Protein AF-A0A1Y1ZEZ5-F1 (afdb_monomer_lite)

Secondary structure (DSSP, 8-state):
-B--GGGS-HHHHHHHHHHHHHHHHHHHHTT------B---S-S----SS-----STT-HHHHHHHHHHHHHH-SS--HHHHHHHHHH--SHHHHHHHHHHHHHHHHTS-HHHHHHHHHHS-SSHHHHHHHHHHSS-TTHHHHHHHHHHHHH-SSPPPHHHHHHHHHHHHHTT------------------S---HHHHHHHHHHHHTTTTS-TTTHHHHGGGTS-SSS--------PPP-------

Foldseek 3Di:
DAEALQVDDPVVSQVVLVVVLVVCVVCVVVVHDDDDDYDHDPPPPDDRPDDDDDDLVPDPVQLVVLLVCLCVQAPDDDPVLSVLLSVLAPDDVSSVLLSVVLNVLVVVDNNVSSVVVSVVDHSDPVVSVCCVQPNPDPCNVVVVVLVCCCVVPPDHDDPVLSVLVSVVVVVVPDDPPDDDDDDDDDDDPPDPDDDVVVVVVSVVVVVVPPVPCPVVVVVVVVVRPPPPDDDDPDDPDDDDDDDDDDD

Radius of gyration: 25.96 Å; chains: 1; bounding box: 52×56×82 Å

Organism: NCBI:txid1231657

Sequence (247 aa):
MVDALDECSELHVREVVKFLEELSLVAVGANVTLKLCLSGRHYPTISIKKSLQLIVEEKEEHDKDIARYVRDNLTKRDICIESEIQRKAVGVVWVVLVVAMLNRAYDEGRVETMQQKLRELPSDLERVFETLVCKGNPGKYKTISLLQWVLFARRMLKPEELYFAWLERTQRNWEPGINQKSQGRISSDESLIPPEGSLRHAREKMSRRRRLNSSLRRSTTSFCETEDSGNWNLNWSRTPSEQATAI

pLDDT: mean 71.28, std 23.49, range [24.03, 95.62]

Structure (mmCIF, N/CA/C/O backbone):
data_AF-A0A1Y1ZEZ5-F1
#
_entry.id   AF-A0A1Y1ZEZ5-F1
#
loop_
_atom_site.group_PDB
_atom_site.id
_atom_site.type_symbol
_atom_site.label_atom_id
_atom_site.label_alt_id
_atom_site.label_comp_id
_atom_site.label_asym_id
_atom_site.label_entity_id
_atom_site.label_seq_id
_atom_site.pdbx_PDB_ins_code
_atom_site.Cartn_x
_atom_site.Cartn_y
_atom_site.Cartn_z
_atom_site.occupancy
_atom_site.B_iso_or_equiv
_atom_site.auth_seq_id
_atom_site.auth_comp_id
_atom_site.auth_asym_id
_atom_site.auth_atom_id
_atom_site.pdbx_PDB_model_num
ATOM 1 N N . MET A 1 1 ? 11.278 -10.848 -13.441 1.00 84.19 1 MET A N 1
ATOM 2 C CA . MET A 1 1 ? 10.411 -9.775 -12.919 1.00 84.19 1 MET A CA 1
ATOM 3 C C . MET A 1 1 ? 11.291 -8.874 -12.084 1.00 84.19 1 MET A C 1
ATOM 5 O O . MET A 1 1 ? 12.081 -9.410 -11.315 1.00 84.19 1 MET A O 1
ATOM 9 N N . VAL A 1 2 ? 11.225 -7.567 -12.305 1.00 89.00 2 VAL A N 1
ATOM 10 C CA . VAL A 1 2 ? 11.935 -6.569 -11.497 1.00 89.00 2 VAL A CA 1
ATOM 11 C C . VAL A 1 2 ? 10.862 -5.766 -10.786 1.00 89.00 2 VAL A C 1
ATOM 13 O O . VAL A 1 2 ? 10.011 -5.183 -11.453 1.00 89.00 2 VAL A O 1
ATOM 16 N N . ASP A 1 3 ? 10.873 -5.815 -9.460 1.00 90.50 3 ASP A N 1
ATOM 17 C CA . ASP A 1 3 ? 9.843 -5.202 -8.628 1.00 90.50 3 ASP A CA 1
ATOM 18 C C . ASP A 1 3 ? 10.367 -3.959 -7.914 1.00 90.50 3 ASP A C 1
ATOM 20 O O . ASP A 1 3 ? 11.572 -3.856 -7.672 1.00 90.50 3 ASP A O 1
ATOM 24 N N . ALA A 1 4 ? 9.449 -3.043 -7.598 1.00 88.25 4 ALA A N 1
ATOM 25 C CA . ALA A 1 4 ? 9.708 -1.782 -6.909 1.00 88.25 4 ALA A CA 1
ATOM 26 C C . ALA A 1 4 ? 10.872 -0.993 -7.534 1.00 88.25 4 ALA A C 1
ATOM 28 O O . ALA A 1 4 ? 11.801 -0.547 -6.859 1.00 88.25 4 ALA A O 1
ATOM 29 N N . LEU A 1 5 ? 10.847 -0.867 -8.862 1.00 88.94 5 LEU A N 1
ATOM 30 C CA . LEU A 1 5 ? 11.918 -0.245 -9.631 1.00 88.94 5 LEU A CA 1
ATOM 31 C C . LEU A 1 5 ? 12.160 1.218 -9.205 1.00 88.94 5 LEU A C 1
ATOM 33 O O . LEU A 1 5 ? 13.290 1.694 -9.259 1.00 88.94 5 LEU A O 1
ATOM 37 N N . ASP A 1 6 ? 11.123 1.902 -8.726 1.00 87.50 6 ASP A N 1
ATOM 38 C CA . ASP A 1 6 ? 11.157 3.266 -8.193 1.00 87.50 6 ASP A CA 1
ATOM 39 C C . ASP A 1 6 ? 11.933 3.433 -6.876 1.00 87.50 6 ASP A C 1
ATOM 41 O O . ASP A 1 6 ? 12.289 4.555 -6.524 1.00 87.50 6 ASP A O 1
ATOM 45 N N . GLU A 1 7 ? 12.257 2.346 -6.171 1.00 86.81 7 GLU A N 1
ATOM 46 C CA . GLU A 1 7 ? 13.050 2.393 -4.930 1.00 86.81 7 GLU A CA 1
ATOM 47 C C . GLU A 1 7 ? 14.553 2.619 -5.196 1.00 86.81 7 GLU A C 1
ATOM 49 O O . GLU A 1 7 ? 15.347 2.843 -4.277 1.00 86.81 7 GLU A O 1
ATOM 54 N N . CYS A 1 8 ? 14.976 2.553 -6.461 1.00 84.62 8 CYS A N 1
ATOM 55 C CA . CYS A 1 8 ? 16.332 2.893 -6.878 1.00 84.62 8 CYS A CA 1
ATOM 56 C C . CYS A 1 8 ? 16.460 4.387 -7.210 1.00 84.62 8 CYS A C 1
ATOM 58 O O . CYS A 1 8 ? 15.491 5.071 -7.532 1.00 84.62 8 CYS A O 1
ATOM 60 N N . SER A 1 9 ? 17.692 4.907 -7.195 1.00 87.06 9 SER A N 1
ATOM 61 C CA . SER A 1 9 ? 17.934 6.257 -7.713 1.00 87.06 9 SER A CA 1
ATOM 62 C C . SER A 1 9 ? 17.561 6.324 -9.195 1.00 87.06 9 SER A C 1
ATOM 64 O O . SER A 1 9 ? 17.787 5.372 -9.942 1.00 87.06 9 SER A O 1
ATOM 66 N N . GLU A 1 10 ? 17.038 7.465 -9.642 1.00 87.94 10 GLU A N 1
ATOM 67 C CA . GLU A 1 10 ? 16.591 7.642 -11.028 1.00 87.94 10 GLU A CA 1
ATOM 68 C C . GLU A 1 10 ? 17.670 7.248 -12.054 1.00 87.94 10 GLU A C 1
ATOM 70 O O . GLU A 1 10 ? 17.369 6.584 -13.045 1.00 87.94 10 GLU A O 1
ATOM 75 N N . LEU A 1 11 ? 18.934 7.605 -11.793 1.00 89.31 11 LEU A N 1
ATOM 76 C CA . LEU A 1 11 ? 20.070 7.228 -12.637 1.00 89.31 11 LEU A CA 1
ATOM 77 C C . LEU A 1 11 ? 20.192 5.707 -12.776 1.00 89.31 11 LEU A C 1
ATOM 79 O O . LEU A 1 11 ? 20.249 5.204 -13.897 1.00 89.31 11 LEU A O 1
ATOM 83 N N . HIS A 1 12 ? 20.154 4.974 -11.660 1.00 89.75 12 HIS A N 1
ATOM 84 C CA . HIS A 1 12 ? 20.222 3.515 -11.688 1.00 89.75 12 HIS A CA 1
ATOM 85 C C . HIS A 1 12 ? 19.011 2.910 -12.394 1.00 89.75 12 HIS A C 1
ATOM 87 O O . HIS A 1 12 ? 19.158 1.942 -13.136 1.00 89.75 12 HIS A O 1
ATOM 93 N N . VAL A 1 13 ? 17.815 3.481 -12.223 1.00 89.75 13 VAL A N 1
ATOM 94 C CA . VAL A 1 13 ? 16.639 2.972 -12.934 1.00 89.75 13 VAL A CA 1
ATOM 95 C C . VAL A 1 13 ? 16.799 3.127 -14.443 1.00 89.75 13 VAL A C 1
ATOM 97 O O . VAL A 1 13 ? 16.525 2.188 -15.191 1.00 89.75 13 VAL A O 1
ATOM 100 N N . ARG A 1 14 ? 17.284 4.283 -14.907 1.00 90.44 14 ARG A N 1
ATOM 101 C CA . ARG A 1 14 ? 17.546 4.524 -16.333 1.00 90.44 14 ARG A CA 1
ATOM 102 C C . ARG A 1 14 ? 18.581 3.546 -16.891 1.00 90.44 14 ARG A C 1
ATOM 104 O O . ARG A 1 14 ? 18.399 3.045 -17.998 1.00 90.44 14 ARG A O 1
ATOM 111 N N . GLU A 1 15 ? 19.631 3.247 -16.131 1.00 91.31 15 GLU A N 1
ATOM 112 C CA . GLU A 1 15 ? 20.641 2.249 -16.501 1.00 91.31 15 GLU A CA 1
ATOM 113 C C . GLU A 1 15 ? 20.049 0.839 -16.600 1.00 91.31 15 GLU A C 1
ATOM 115 O O . GLU A 1 15 ? 20.265 0.155 -17.601 1.00 91.31 15 GLU A O 1
ATOM 120 N N . VAL A 1 16 ? 19.251 0.426 -15.609 1.00 91.19 16 VAL A N 1
ATOM 121 C CA . VAL A 1 16 ? 18.577 -0.880 -15.602 1.00 91.19 16 VAL A CA 1
ATOM 122 C C . VAL A 1 16 ? 17.627 -1.005 -16.789 1.00 91.19 16 VAL A C 1
ATOM 124 O O . VAL A 1 16 ? 17.671 -2.002 -17.505 1.00 91.19 16 VAL A O 1
ATOM 127 N N . VAL A 1 17 ? 16.798 0.009 -17.041 1.00 90.75 17 VAL A N 1
ATOM 128 C CA . VAL A 1 17 ? 15.865 0.013 -18.176 1.00 90.75 17 VAL A CA 1
ATOM 129 C C . VAL A 1 17 ? 16.620 -0.084 -19.499 1.00 90.75 17 VAL A C 1
ATOM 131 O O . VAL A 1 17 ? 16.282 -0.932 -20.322 1.00 90.75 17 VAL A O 1
ATOM 134 N N . LYS A 1 18 ? 17.677 0.714 -19.686 1.00 91.12 18 LYS A N 1
ATOM 135 C CA . LYS A 1 18 ? 18.503 0.672 -20.898 1.00 91.12 18 LYS A CA 1
ATOM 136 C C . LYS A 1 18 ? 19.125 -0.709 -21.113 1.00 91.12 18 LYS A C 1
ATOM 138 O O . LYS A 1 18 ? 19.046 -1.253 -22.211 1.00 91.12 18 LYS A O 1
ATOM 143 N N . PHE A 1 19 ? 19.696 -1.294 -20.063 1.00 92.38 19 PHE A N 1
ATOM 144 C CA . PHE A 1 19 ? 20.271 -2.635 -20.119 1.00 92.38 19 PHE A CA 1
ATOM 145 C C . PHE A 1 19 ? 19.228 -3.689 -20.518 1.00 92.38 19 PHE A C 1
ATOM 147 O O . PHE A 1 19 ? 19.494 -4.553 -21.350 1.00 92.38 19 PHE A O 1
ATOM 154 N N . LEU A 1 20 ? 18.022 -3.609 -19.956 1.00 92.31 20 LEU A N 1
ATOM 155 C CA . LEU A 1 20 ? 16.935 -4.532 -20.273 1.00 92.31 20 LEU A CA 1
ATOM 156 C C . LEU A 1 20 ? 16.420 -4.366 -21.710 1.00 92.31 20 LEU A C 1
ATOM 158 O O . LEU A 1 20 ? 16.093 -5.365 -22.356 1.00 92.31 20 LEU A O 1
ATOM 162 N N . GLU A 1 21 ? 16.387 -3.139 -22.236 1.00 90.94 21 GLU A N 1
ATOM 163 C CA . GLU A 1 21 ? 16.088 -2.888 -23.649 1.00 90.94 21 GLU A CA 1
ATOM 164 C C . GLU A 1 21 ? 17.151 -3.518 -24.561 1.00 90.94 21 GLU A C 1
ATOM 166 O O . GLU A 1 21 ? 16.805 -4.235 -25.502 1.00 90.94 21 GLU A O 1
ATOM 171 N N . GLU A 1 22 ? 18.437 -3.322 -24.269 1.00 92.12 22 GLU A N 1
ATOM 172 C CA . GLU A 1 22 ? 19.542 -3.927 -25.026 1.00 92.12 22 GLU A CA 1
ATOM 173 C C . GLU A 1 22 ? 19.485 -5.460 -24.981 1.00 92.12 22 GLU A C 1
ATOM 175 O O . GLU A 1 22 ? 19.565 -6.123 -26.018 1.00 92.12 22 GLU A O 1
ATOM 180 N N . LEU A 1 23 ? 19.245 -6.029 -23.797 1.00 92.31 23 LEU A N 1
ATOM 181 C CA . LEU A 1 23 ? 19.079 -7.467 -23.606 1.00 92.31 23 LEU A CA 1
ATOM 182 C C . LEU A 1 23 ? 17.913 -8.023 -24.436 1.00 92.31 23 LEU A C 1
ATOM 184 O O . LEU A 1 23 ? 18.018 -9.114 -25.001 1.00 92.31 23 LEU A O 1
ATOM 188 N N . SER A 1 24 ? 16.816 -7.269 -24.553 1.00 90.56 24 SER A N 1
ATOM 189 C CA . SER A 1 24 ? 15.666 -7.673 -25.367 1.00 90.56 24 SER A CA 1
ATOM 190 C C . SER A 1 24 ? 16.004 -7.764 -26.857 1.00 90.56 24 SER A C 1
ATOM 192 O O . SER A 1 24 ? 15.573 -8.705 -2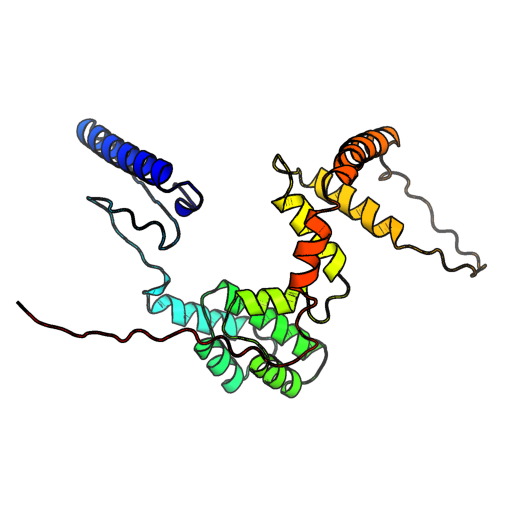7.525 1.00 90.56 24 SER A O 1
ATOM 194 N N . LEU A 1 25 ? 16.836 -6.852 -27.372 1.00 90.94 25 LEU A N 1
ATOM 195 C CA . LEU A 1 25 ? 17.278 -6.868 -28.768 1.00 90.94 25 LEU A CA 1
ATOM 196 C C . LEU A 1 25 ? 18.187 -8.068 -29.053 1.00 90.94 25 LEU A C 1
ATOM 198 O O . LEU A 1 25 ? 18.020 -8.737 -30.074 1.00 90.94 25 LEU A O 1
ATOM 202 N N . VAL A 1 26 ? 19.106 -8.375 -28.133 1.00 94.25 26 VAL A N 1
ATOM 203 C CA . VAL A 1 26 ? 19.988 -9.547 -28.241 1.00 94.25 26 VAL A CA 1
ATOM 204 C C . VAL A 1 26 ? 19.177 -10.844 -28.227 1.00 94.25 26 VAL A C 1
ATOM 206 O O . VAL A 1 26 ? 19.422 -11.723 -29.052 1.00 94.25 26 VAL A O 1
ATOM 209 N N . ALA A 1 27 ? 18.178 -10.957 -27.346 1.00 92.50 27 ALA A N 1
ATOM 210 C CA . ALA A 1 27 ? 17.320 -12.138 -27.269 1.00 92.50 27 ALA A CA 1
ATOM 211 C C . ALA A 1 27 ? 16.542 -12.376 -28.574 1.00 92.50 27 ALA A C 1
ATOM 213 O O . ALA A 1 27 ? 16.510 -13.502 -29.068 1.00 92.50 27 ALA A O 1
ATOM 214 N N . VAL A 1 28 ? 15.989 -11.313 -29.173 1.00 91.38 28 VAL A N 1
ATOM 215 C CA . VAL A 1 28 ? 15.325 -11.392 -30.485 1.00 91.38 28 VAL A CA 1
ATOM 216 C C . VAL A 1 28 ? 16.302 -11.855 -31.568 1.00 91.38 28 VAL A C 1
ATOM 218 O O . VAL A 1 28 ? 15.969 -12.755 -32.335 1.00 91.38 28 VAL A O 1
ATOM 221 N N . GLY A 1 29 ? 17.519 -11.300 -31.606 1.00 93.56 29 GLY A N 1
ATOM 222 C CA . GLY A 1 29 ? 18.553 -11.705 -32.567 1.00 93.56 29 GLY A CA 1
ATOM 223 C C . GLY A 1 29 ? 18.997 -13.165 -32.416 1.00 93.56 29 GLY A C 1
ATOM 224 O O . GLY A 1 29 ? 19.295 -13.825 -33.407 1.00 93.56 29 GLY A O 1
ATOM 225 N N . ALA A 1 30 ? 18.982 -13.691 -31.190 1.00 95.19 30 ALA A N 1
ATOM 226 C CA . ALA A 1 30 ? 19.285 -15.088 -30.886 1.00 95.19 30 ALA A CA 1
ATOM 227 C C . ALA A 1 30 ? 18.080 -16.041 -31.043 1.00 95.19 30 ALA A C 1
ATOM 229 O O . ALA A 1 30 ? 18.204 -17.228 -30.747 1.00 95.19 30 ALA A O 1
ATOM 230 N N . ASN A 1 31 ? 16.919 -15.543 -31.486 1.00 94.75 31 ASN A N 1
ATOM 231 C CA . ASN A 1 31 ? 15.659 -16.290 -31.567 1.00 94.75 31 ASN A CA 1
ATOM 232 C C . ASN A 1 31 ? 15.209 -16.898 -30.217 1.00 94.75 31 ASN A C 1
ATOM 234 O O . ASN A 1 31 ? 14.647 -17.993 -30.156 1.00 94.75 31 ASN A O 1
ATOM 238 N N . VAL A 1 32 ? 15.461 -16.180 -29.117 1.00 95.62 32 VAL A N 1
ATOM 239 C CA . VAL A 1 32 ? 15.067 -16.555 -27.752 1.00 95.62 32 VAL A CA 1
ATOM 240 C C . VAL A 1 32 ? 13.907 -15.676 -27.288 1.00 95.62 32 VAL A C 1
ATOM 242 O O . VAL A 1 32 ? 13.929 -14.454 -27.419 1.00 95.62 32 VAL A O 1
ATOM 245 N N . THR A 1 33 ? 12.884 -16.289 -26.687 1.00 92.44 33 THR A N 1
ATOM 246 C CA . THR A 1 33 ? 11.756 -15.543 -26.108 1.00 92.44 33 THR A CA 1
ATOM 247 C C . THR A 1 33 ? 12.127 -14.991 -24.732 1.00 92.44 33 THR A C 1
ATOM 249 O O . THR A 1 33 ? 12.243 -15.750 -23.770 1.00 92.44 33 THR A O 1
ATOM 252 N N . LEU A 1 34 ? 12.250 -13.667 -24.617 1.00 90.50 34 LEU A N 1
ATOM 253 C CA . LEU A 1 34 ? 12.447 -12.966 -23.347 1.00 90.50 34 LEU A CA 1
ATOM 254 C C . LEU A 1 34 ? 11.150 -12.267 -22.914 1.00 90.50 34 LEU A C 1
ATOM 256 O O . LEU A 1 34 ? 10.595 -11.463 -23.659 1.00 90.50 34 LEU A O 1
ATOM 260 N N . LYS A 1 35 ? 10.676 -12.548 -21.694 1.00 91.38 35 LYS A N 1
ATOM 261 C CA . LYS A 1 35 ? 9.517 -11.873 -21.087 1.00 91.38 35 LYS A CA 1
ATOM 262 C C . LYS A 1 35 ? 9.974 -11.060 -19.883 1.00 91.38 35 LYS A C 1
ATOM 264 O O . LYS A 1 35 ? 10.456 -11.625 -18.902 1.00 91.38 35 LYS A O 1
ATOM 269 N N . LEU A 1 36 ? 9.805 -9.744 -19.954 1.00 90.88 36 LEU A N 1
ATOM 270 C CA . LEU A 1 36 ? 10.158 -8.816 -18.884 1.00 90.88 36 LEU A CA 1
ATOM 271 C C . LEU A 1 36 ? 8.893 -8.180 -18.313 1.00 90.88 36 LEU A C 1
ATOM 273 O O . LEU A 1 36 ? 7.994 -7.789 -19.050 1.00 90.88 36 LEU A O 1
ATOM 277 N N . CYS A 1 37 ? 8.844 -8.088 -16.990 1.00 92.44 37 CYS A N 1
ATOM 278 C CA . CYS A 1 37 ? 7.806 -7.386 -16.252 1.00 92.44 37 CYS A CA 1
ATOM 279 C C . CYS A 1 37 ? 8.512 -6.505 -15.227 1.00 92.44 37 CYS A C 1
ATOM 281 O O . CYS A 1 37 ? 9.362 -7.009 -14.479 1.00 92.44 37 CYS A O 1
ATOM 283 N N . LEU A 1 38 ? 8.193 -5.214 -15.279 1.00 90.19 38 LEU A N 1
ATOM 284 C CA . LEU A 1 38 ? 8.723 -4.163 -14.424 1.00 90.19 38 LEU A CA 1
ATOM 285 C C . LEU A 1 38 ? 7.545 -3.551 -13.671 1.00 90.19 38 LEU A C 1
ATOM 287 O O . LEU A 1 38 ? 6.550 -3.192 -14.303 1.00 90.19 38 LEU A O 1
ATOM 291 N N . SER A 1 39 ? 7.661 -3.435 -12.356 1.00 91.38 39 SER A N 1
ATOM 292 C CA . SER A 1 39 ? 6.678 -2.767 -11.502 1.00 91.38 39 SER A CA 1
ATOM 293 C C . SER A 1 39 ? 7.333 -1.640 -10.714 1.00 91.38 39 SER A C 1
ATOM 295 O O . SER A 1 39 ? 8.509 -1.708 -10.356 1.00 91.38 39 SER A O 1
ATOM 297 N N . GLY A 1 40 ? 6.556 -0.592 -10.463 1.00 89.06 40 GLY A N 1
ATOM 298 C CA . GLY A 1 40 ? 6.952 0.554 -9.658 1.00 89.06 40 GLY A CA 1
ATOM 299 C C . GLY A 1 40 ? 5.866 1.626 -9.641 1.00 89.06 40 GLY A C 1
ATOM 300 O O . GLY A 1 40 ? 4.837 1.485 -10.307 1.00 89.06 40 GLY A O 1
ATOM 301 N N . ARG A 1 41 ? 6.085 2.689 -8.868 1.00 85.12 41 ARG A N 1
ATOM 302 C CA . ARG A 1 41 ? 5.197 3.862 -8.815 1.00 85.12 41 ARG A CA 1
ATOM 303 C C . ARG A 1 41 ? 5.367 4.766 -10.042 1.00 85.12 41 ARG A C 1
ATOM 305 O O . ARG A 1 41 ? 6.292 4.619 -10.834 1.00 85.12 41 ARG A O 1
ATOM 312 N N . HIS A 1 42 ? 4.486 5.760 -10.168 1.00 78.88 42 HIS A N 1
ATOM 313 C CA . HIS A 1 42 ? 4.484 6.738 -11.267 1.00 78.88 42 HIS A CA 1
ATOM 314 C C . HIS A 1 42 ? 5.731 7.644 -11.340 1.00 78.88 42 HIS A C 1
ATOM 316 O O . HIS A 1 42 ? 5.929 8.342 -12.338 1.00 78.88 42 HIS A O 1
ATOM 322 N N . TYR A 1 43 ? 6.577 7.632 -10.308 1.00 74.94 43 TYR A N 1
ATOM 323 C CA . TYR A 1 43 ? 7.814 8.399 -10.240 1.00 74.94 43 TYR A CA 1
ATOM 324 C C . TYR A 1 43 ? 8.998 7.466 -9.952 1.00 74.94 43 TYR A C 1
ATOM 326 O O . TYR A 1 43 ? 8.880 6.649 -9.043 1.00 74.94 43 TYR A O 1
ATOM 334 N N . PRO A 1 44 ? 10.143 7.610 -10.640 1.00 74.12 44 PRO A N 1
ATOM 335 C CA . PRO A 1 44 ? 10.411 8.557 -11.727 1.00 74.12 44 PRO A CA 1
ATOM 336 C C . PRO A 1 44 ? 9.748 8.148 -13.055 1.00 74.12 44 PRO A C 1
ATOM 338 O O . PRO A 1 44 ? 9.641 6.968 -13.380 1.00 74.12 44 PRO A O 1
ATOM 341 N N . THR A 1 45 ? 9.342 9.128 -13.870 1.00 77.94 45 THR A N 1
ATOM 342 C CA . THR A 1 45 ? 8.797 8.857 -15.210 1.00 77.94 45 THR A CA 1
ATOM 343 C C . THR A 1 45 ? 9.925 8.470 -16.165 1.00 77.94 45 THR A C 1
ATOM 345 O O . THR A 1 45 ? 10.734 9.305 -16.578 1.00 77.94 45 THR A O 1
ATOM 348 N N . ILE A 1 46 ? 9.990 7.189 -16.524 1.00 78.69 46 ILE A N 1
ATOM 349 C CA . ILE A 1 46 ? 11.022 6.645 -17.411 1.00 78.69 46 ILE A CA 1
ATOM 350 C C . ILE A 1 46 ? 10.353 6.078 -18.654 1.00 78.69 46 ILE A C 1
ATOM 352 O O . ILE A 1 46 ? 9.500 5.197 -18.574 1.00 78.69 46 ILE A O 1
ATOM 356 N N . SER A 1 47 ? 10.733 6.608 -19.816 1.00 78.94 47 SER A N 1
ATOM 357 C CA . SER A 1 47 ? 10.230 6.138 -21.101 1.00 78.94 47 SER A CA 1
ATOM 358 C C . SER A 1 47 ? 10.911 4.831 -21.499 1.00 78.94 47 SER A C 1
ATOM 360 O O . SER A 1 47 ? 12.135 4.729 -21.527 1.00 78.94 47 SER A O 1
ATOM 362 N N . ILE A 1 48 ? 10.093 3.836 -21.835 1.00 83.75 48 ILE A N 1
ATOM 363 C CA . ILE A 1 48 ? 10.526 2.561 -22.409 1.00 83.75 48 ILE A CA 1
ATOM 364 C C . ILE A 1 48 ? 9.979 2.517 -23.833 1.00 83.75 48 ILE A C 1
ATOM 366 O O . ILE A 1 48 ? 8.784 2.720 -24.041 1.00 83.75 48 ILE A O 1
ATOM 370 N N . LYS A 1 49 ? 10.836 2.287 -24.831 1.00 77.81 49 LYS A N 1
ATOM 371 C CA . LYS A 1 49 ? 10.468 2.451 -26.251 1.00 77.81 49 LYS A CA 1
ATOM 372 C C . LYS A 1 49 ? 9.416 1.452 -26.721 1.00 77.81 49 LYS A C 1
ATOM 374 O O . LYS A 1 49 ? 8.615 1.764 -27.596 1.00 77.81 49 LYS A O 1
ATOM 379 N N . LYS A 1 50 ? 9.465 0.228 -26.196 1.00 77.31 50 LYS A N 1
ATOM 380 C CA . LYS A 1 50 ? 8.544 -0.863 -26.531 1.00 77.31 50 LYS A CA 1
ATOM 381 C C . LYS A 1 50 ? 8.097 -1.550 -25.250 1.00 77.31 50 LYS A C 1
ATOM 383 O O . LYS A 1 50 ? 8.681 -2.552 -24.845 1.00 77.31 50 LYS A O 1
ATOM 388 N N . SER A 1 51 ? 7.070 -1.005 -24.613 1.00 82.81 51 SER A N 1
ATOM 389 C CA . SER A 1 51 ? 6.465 -1.593 -23.422 1.00 82.81 51 SER A CA 1
ATOM 390 C C . SER A 1 51 ? 4.949 -1.669 -23.552 1.00 82.81 51 SER A C 1
ATOM 392 O O . SER A 1 51 ? 4.312 -0.869 -24.234 1.00 82.81 51 SER A O 1
ATOM 394 N N . LEU A 1 52 ? 4.375 -2.665 -22.881 1.00 85.56 52 LEU A N 1
ATOM 395 C CA . LEU A 1 52 ? 2.961 -2.678 -22.544 1.00 85.56 52 LEU A CA 1
ATOM 396 C C . LEU A 1 52 ? 2.839 -2.104 -21.135 1.00 85.56 52 LEU A C 1
ATOM 398 O O . LEU A 1 52 ? 3.359 -2.696 -20.189 1.00 85.56 52 LEU A O 1
ATOM 402 N N . GLN A 1 53 ? 2.179 -0.957 -21.001 1.00 86.00 53 GLN A N 1
ATOM 403 C CA . GLN A 1 53 ? 1.968 -0.322 -19.707 1.00 86.00 53 GLN A CA 1
ATOM 404 C C . GLN A 1 53 ? 0.607 -0.728 -19.138 1.00 86.00 53 GLN A C 1
ATOM 406 O O . GLN A 1 53 ? -0.423 -0.609 -19.800 1.00 86.00 53 GLN A O 1
ATOM 411 N N . LEU A 1 54 ? 0.614 -1.208 -17.897 1.00 86.31 54 LEU A N 1
ATOM 412 C CA . LEU A 1 54 ? -0.585 -1.447 -17.105 1.00 86.31 54 LEU A CA 1
ATOM 413 C C . LEU A 1 54 ? -0.578 -0.453 -15.944 1.00 86.31 54 LEU A C 1
ATOM 415 O O . LEU A 1 54 ? 0.233 -0.587 -15.032 1.00 86.31 54 LEU A O 1
ATOM 419 N N . ILE A 1 55 ? -1.471 0.533 -15.982 1.00 86.06 55 ILE A N 1
ATOM 420 C CA . ILE A 1 55 ? -1.702 1.441 -14.856 1.00 86.06 55 ILE A CA 1
ATOM 421 C C . ILE A 1 55 ? -2.878 0.880 -14.067 1.00 86.06 55 ILE A C 1
ATOM 423 O O . ILE A 1 55 ? -3.990 0.816 -14.585 1.00 86.06 55 ILE A O 1
ATOM 427 N N . VAL A 1 56 ? -2.611 0.406 -12.849 1.00 83.56 56 VAL A N 1
ATOM 428 C CA . VAL A 1 56 ? -3.615 -0.275 -12.013 1.00 83.56 56 VAL A CA 1
ATOM 429 C C . VAL A 1 56 ? -4.745 0.682 -11.632 1.00 83.56 56 VAL A C 1
ATOM 431 O O . VAL A 1 56 ? -5.908 0.307 -11.712 1.00 83.56 56 VAL A O 1
ATOM 434 N N . GLU A 1 57 ? -4.400 1.923 -11.295 1.00 79.50 57 GLU A N 1
ATOM 435 C CA . GLU A 1 57 ? -5.334 2.956 -10.826 1.00 79.50 57 GLU A CA 1
ATOM 436 C C . GLU A 1 57 ? -6.307 3.438 -11.917 1.00 79.50 57 GLU A C 1
ATOM 438 O O . GLU A 1 57 ? -7.382 3.933 -11.610 1.00 79.50 57 GLU A O 1
ATOM 443 N N . GLU A 1 58 ? -5.969 3.258 -13.198 1.00 80.81 58 GLU A N 1
ATOM 444 C CA . GLU A 1 58 ? -6.815 3.663 -14.332 1.00 80.81 58 GLU A CA 1
ATOM 445 C C . GLU A 1 58 ? -7.774 2.555 -14.796 1.00 80.81 58 GLU A C 1
ATOM 447 O O . GLU A 1 58 ? -8.551 2.739 -15.737 1.00 80.81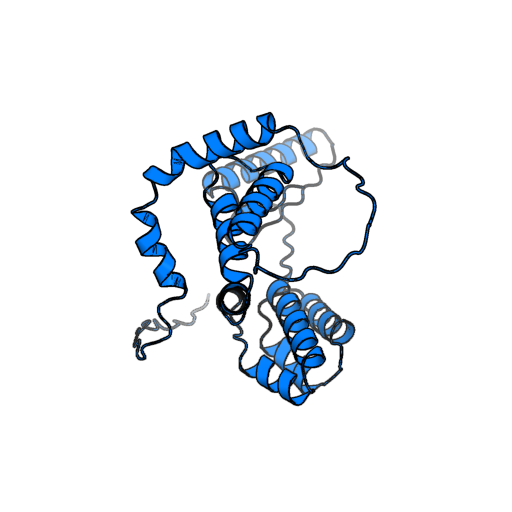 58 GLU A O 1
ATOM 452 N N . LYS A 1 59 ? -7.717 1.367 -14.183 1.00 81.69 59 LYS A N 1
ATOM 453 C CA . LYS A 1 59 ? -8.637 0.276 -14.513 1.00 81.69 59 LYS A CA 1
ATOM 454 C C . LYS A 1 59 ? -9.929 0.443 -13.729 1.00 81.69 59 LYS A C 1
ATOM 456 O O . LYS A 1 59 ? -9.916 0.408 -12.510 1.00 81.69 59 LYS A O 1
ATOM 461 N N . GLU A 1 60 ? -11.060 0.491 -14.430 1.00 79.94 60 GLU A N 1
ATOM 462 C CA . GLU A 1 60 ? -12.403 0.511 -13.818 1.00 79.94 60 GLU A CA 1
ATOM 463 C C . GLU A 1 60 ? -12.637 -0.678 -12.860 1.00 79.94 60 GLU A C 1
ATOM 465 O O . GLU A 1 60 ? -13.420 -0.610 -11.915 1.00 79.94 60 GLU A O 1
ATOM 470 N N . GLU A 1 61 ? -11.945 -1.794 -13.097 1.00 85.69 61 GLU A N 1
ATOM 471 C CA . GLU A 1 61 ? -11.957 -2.970 -12.225 1.00 85.69 61 GLU A CA 1
ATOM 472 C C . GLU A 1 61 ? -11.358 -2.684 -10.840 1.00 85.69 61 GLU A C 1
ATOM 474 O O . GLU A 1 61 ? -11.805 -3.276 -9.863 1.00 85.69 61 GLU A O 1
ATOM 479 N N . HIS A 1 62 ? -10.431 -1.728 -10.724 1.00 85.44 62 HIS A N 1
ATOM 480 C CA . HIS A 1 62 ? -9.803 -1.355 -9.459 1.00 85.44 62 HIS A CA 1
ATOM 481 C C . HIS A 1 62 ? -10.816 -0.819 -8.444 1.00 85.44 62 HIS A C 1
ATOM 483 O O . HIS A 1 62 ? -10.865 -1.280 -7.302 1.00 85.44 62 HIS A O 1
ATOM 489 N N . ASP A 1 63 ? -11.686 0.095 -8.876 1.00 86.06 63 ASP A N 1
ATOM 490 C CA . ASP A 1 63 ? -12.734 0.652 -8.020 1.00 86.06 63 ASP A CA 1
ATOM 491 C C . ASP A 1 63 ? -13.761 -0.417 -7.630 1.00 86.06 63 ASP A C 1
ATOM 493 O O . ASP A 1 63 ? -14.239 -0.459 -6.491 1.00 86.06 63 ASP A O 1
ATOM 497 N N . LYS A 1 64 ? -14.067 -1.341 -8.552 1.00 89.19 64 LYS A N 1
ATOM 498 C CA . LYS A 1 64 ? -14.951 -2.487 -8.284 1.00 89.19 64 LYS A CA 1
ATOM 499 C C . LYS A 1 64 ? -14.338 -3.436 -7.258 1.00 89.19 64 LYS A C 1
ATOM 501 O O . LYS A 1 64 ? -15.057 -3.912 -6.376 1.00 89.19 64 LYS A O 1
ATOM 506 N N . ASP A 1 65 ? -13.036 -3.682 -7.341 1.00 90.19 65 ASP A N 1
ATOM 507 C CA . ASP A 1 65 ? -12.298 -4.514 -6.395 1.00 90.19 65 ASP A CA 1
ATOM 508 C C . ASP A 1 65 ? -12.235 -3.866 -5.010 1.00 90.19 65 ASP A C 1
ATOM 510 O O . ASP A 1 65 ? -12.466 -4.547 -4.009 1.00 90.19 65 ASP A O 1
ATOM 514 N N . ILE A 1 66 ? -12.028 -2.548 -4.936 1.00 90.44 66 ILE A N 1
ATOM 515 C CA . ILE A 1 66 ? -12.121 -1.787 -3.684 1.00 90.44 66 ILE A CA 1
ATOM 516 C C . ILE A 1 66 ? -13.528 -1.908 -3.089 1.00 90.44 66 ILE A C 1
ATOM 518 O O . ILE A 1 66 ? -13.676 -2.281 -1.924 1.00 90.44 66 ILE A O 1
ATOM 522 N N . ALA A 1 67 ? -14.575 -1.647 -3.876 1.00 91.94 67 ALA A N 1
ATOM 523 C CA . ALA A 1 67 ? -15.958 -1.735 -3.412 1.00 91.94 67 ALA A CA 1
ATOM 524 C C . ALA A 1 67 ? -16.305 -3.148 -2.915 1.00 91.94 67 ALA A C 1
ATOM 526 O O . ALA A 1 67 ? -16.971 -3.316 -1.888 1.00 91.94 67 ALA A O 1
ATOM 527 N N . ARG A 1 68 ? -15.823 -4.177 -3.619 1.00 93.69 68 ARG A N 1
ATOM 528 C CA . ARG A 1 68 ? -15.963 -5.575 -3.211 1.00 93.69 68 ARG A CA 1
ATOM 529 C C . ARG A 1 68 ? -15.229 -5.853 -1.903 1.00 93.69 68 ARG A C 1
ATOM 531 O O . ARG A 1 68 ? -15.830 -6.420 -0.997 1.00 93.69 68 ARG A O 1
ATOM 538 N N . TYR A 1 69 ? -13.975 -5.420 -1.779 1.00 94.69 69 TYR A N 1
ATOM 539 C CA . TYR A 1 69 ? -13.189 -5.592 -0.561 1.00 94.69 69 TYR A CA 1
ATOM 540 C C . TYR A 1 69 ? -13.904 -4.992 0.653 1.00 94.69 69 TYR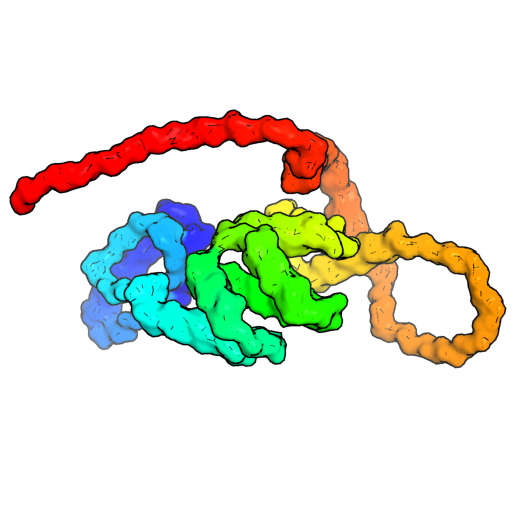 A C 1
ATOM 542 O O . TYR A 1 69 ? -14.045 -5.666 1.673 1.00 94.69 69 TYR A O 1
ATOM 550 N N . VAL A 1 70 ? -14.408 -3.760 0.540 1.00 94.62 70 VAL A N 1
ATOM 551 C CA . VAL A 1 70 ? -15.134 -3.089 1.629 1.00 94.62 70 VAL A CA 1
ATOM 552 C C . VAL A 1 70 ? -16.373 -3.890 2.032 1.00 94.62 70 VAL A C 1
ATOM 554 O O . VAL A 1 70 ? -16.567 -4.172 3.214 1.00 94.62 70 VAL A O 1
ATOM 557 N N . ARG A 1 71 ? -17.180 -4.320 1.057 1.00 93.69 71 ARG A N 1
ATOM 558 C CA . ARG A 1 71 ? -18.401 -5.104 1.298 1.00 93.69 71 ARG A CA 1
ATOM 559 C C . ARG A 1 71 ? -18.133 -6.446 1.985 1.00 93.69 71 ARG A C 1
ATOM 561 O O . ARG A 1 71 ? -18.959 -6.908 2.780 1.00 93.69 71 ARG A O 1
ATOM 568 N N . ASP A 1 72 ? -17.018 -7.081 1.640 1.00 94.69 72 ASP A N 1
ATOM 569 C CA . ASP A 1 72 ? -16.662 -8.415 2.123 1.00 94.69 72 ASP A CA 1
ATOM 570 C C . ASP A 1 72 ? -15.969 -8.371 3.498 1.00 94.69 72 ASP A C 1
ATOM 572 O O . ASP A 1 72 ? -16.046 -9.348 4.238 1.00 94.69 72 ASP A O 1
ATOM 576 N N . ASN A 1 73 ? -15.334 -7.249 3.866 1.00 94.62 73 ASN A N 1
ATOM 577 C CA . ASN A 1 73 ? -14.518 -7.140 5.084 1.00 94.62 73 ASN A CA 1
ATOM 578 C C . ASN A 1 73 ? -15.111 -6.247 6.185 1.00 94.62 73 ASN A C 1
ATOM 580 O O . ASN A 1 73 ? -14.591 -6.257 7.299 1.00 94.62 73 ASN A O 1
ATOM 584 N N . LEU A 1 74 ? -16.176 -5.482 5.927 1.00 93.12 74 LEU A N 1
ATOM 585 C CA . LEU A 1 74 ? -16.889 -4.762 6.987 1.00 93.12 74 LEU A CA 1
ATOM 586 C C . LEU A 1 74 ? -17.692 -5.728 7.872 1.00 93.12 74 LEU A C 1
ATOM 588 O O . LEU A 1 74 ? -18.569 -6.439 7.380 1.00 93.12 74 LEU A O 1
ATOM 592 N N . THR A 1 75 ? -17.463 -5.692 9.191 1.00 89.62 75 THR A N 1
ATOM 593 C CA . THR A 1 75 ? -18.189 -6.529 10.170 1.00 89.62 75 THR A CA 1
ATOM 594 C C . THR A 1 75 ? -19.696 -6.280 10.111 1.00 89.62 75 THR A C 1
ATOM 596 O O . THR A 1 75 ? -20.504 -7.207 10.195 1.00 89.62 75 THR A O 1
ATOM 599 N N . LYS A 1 76 ? -20.092 -5.015 9.927 1.00 88.81 76 LYS A N 1
ATOM 600 C CA . LYS A 1 76 ? -21.483 -4.619 9.732 1.00 88.81 76 LYS A CA 1
ATOM 601 C C . LYS A 1 76 ? -21.632 -3.858 8.421 1.00 88.81 76 LYS A C 1
ATOM 603 O O . LYS A 1 76 ? -21.057 -2.789 8.250 1.00 88.81 76 LYS A O 1
ATOM 608 N N . ARG A 1 77 ? -22.461 -4.401 7.527 1.00 87.06 77 ARG A N 1
ATOM 609 C CA . ARG A 1 77 ? -22.829 -3.748 6.265 1.00 87.06 77 ARG A CA 1
ATOM 610 C C . ARG A 1 77 ? -23.711 -2.532 6.514 1.00 87.06 77 ARG A C 1
ATOM 612 O O . ARG A 1 77 ? -24.705 -2.624 7.239 1.00 87.06 77 ARG A O 1
ATOM 619 N N . ASP A 1 78 ? -23.340 -1.433 5.874 1.00 88.75 78 ASP A N 1
ATOM 620 C CA . ASP A 1 78 ? -24.041 -0.154 5.880 1.00 88.75 78 ASP A CA 1
ATOM 621 C C . ASP A 1 78 ? -23.688 0.574 4.575 1.00 88.75 78 ASP A C 1
ATOM 623 O O . ASP A 1 78 ? -22.529 0.901 4.323 1.00 88.75 78 ASP A O 1
ATOM 627 N N . ILE A 1 79 ? -24.701 0.822 3.741 1.00 89.31 79 ILE A N 1
ATOM 628 C CA . ILE A 1 79 ? -24.538 1.407 2.401 1.00 89.31 79 ILE A CA 1
ATOM 629 C C . ILE A 1 79 ? -23.947 2.823 2.480 1.00 89.31 79 ILE A C 1
ATOM 631 O O . ILE A 1 79 ? -23.168 3.215 1.608 1.00 89.31 79 ILE A O 1
ATOM 635 N N . CYS A 1 80 ? -24.286 3.596 3.517 1.00 89.44 80 CYS A N 1
ATOM 636 C CA . CYS A 1 80 ? -23.764 4.947 3.697 1.00 89.44 80 CYS A CA 1
ATOM 637 C C . CYS A 1 80 ? -22.274 4.911 4.042 1.00 89.44 80 CYS A C 1
ATOM 639 O O . CYS A 1 80 ? -21.503 5.704 3.505 1.00 89.44 80 CYS A O 1
ATOM 641 N N . ILE A 1 81 ? -21.858 3.969 4.892 1.00 90.94 81 ILE A N 1
ATOM 642 C CA . ILE A 1 81 ? -20.443 3.768 5.226 1.00 90.94 81 ILE A CA 1
ATOM 643 C C . ILE A 1 81 ? -19.674 3.274 3.998 1.00 90.94 81 ILE A C 1
ATOM 645 O O . ILE A 1 81 ? -18.636 3.843 3.669 1.00 90.94 81 ILE A O 1
ATOM 649 N N . GLU A 1 82 ? -20.182 2.257 3.300 1.00 93.06 82 GLU A N 1
ATOM 650 C CA . GLU A 1 82 ? -19.551 1.716 2.089 1.00 93.06 82 GLU A CA 1
ATOM 651 C C . GLU A 1 82 ? -19.320 2.808 1.035 1.00 93.06 82 GLU A C 1
ATOM 653 O O . GLU A 1 82 ? -18.227 2.907 0.475 1.00 93.06 82 GLU A O 1
ATOM 658 N N . SER A 1 83 ? -20.324 3.662 0.810 1.00 91.31 83 SER A N 1
ATOM 659 C CA . SER A 1 83 ? -20.242 4.769 -0.150 1.00 91.31 83 SER A CA 1
ATOM 660 C C . SER A 1 83 ? -19.237 5.838 0.287 1.00 91.31 83 SER A C 1
ATOM 662 O O . SER A 1 83 ? -18.473 6.347 -0.531 1.00 91.31 83 SER A O 1
ATOM 664 N N . GLU A 1 84 ? -19.199 6.169 1.578 1.00 91.75 84 GLU A N 1
ATOM 665 C CA . GLU A 1 84 ? -18.278 7.177 2.108 1.00 91.75 84 GLU A CA 1
ATOM 666 C C . GLU A 1 84 ? -16.818 6.691 2.107 1.00 91.75 84 GLU A C 1
ATOM 668 O O . GLU A 1 84 ? -15.913 7.481 1.834 1.00 91.75 84 GLU A O 1
ATOM 673 N N . ILE A 1 85 ? -16.575 5.395 2.340 1.00 92.31 85 ILE A N 1
ATOM 674 C CA . ILE A 1 85 ? -15.247 4.780 2.183 1.00 92.31 85 ILE A CA 1
ATOM 675 C C . ILE A 1 85 ? -14.802 4.867 0.723 1.00 92.31 85 ILE A C 1
ATOM 677 O O . ILE A 1 85 ? -13.698 5.336 0.467 1.00 92.31 85 ILE A O 1
ATOM 681 N N . GLN A 1 86 ? -15.653 4.466 -0.229 1.00 89.94 86 GLN A N 1
ATOM 682 C CA . GLN A 1 86 ? -15.328 4.526 -1.660 1.00 89.94 86 GLN A CA 1
ATOM 683 C C . GLN A 1 86 ? -15.017 5.956 -2.111 1.00 89.94 86 GLN A C 1
ATOM 685 O O . GLN A 1 86 ? -14.043 6.183 -2.817 1.00 89.94 86 GLN A O 1
ATOM 690 N N . ARG A 1 87 ? -15.783 6.942 -1.631 1.00 90.06 87 ARG A N 1
ATOM 691 C CA . ARG A 1 87 ? -15.564 8.360 -1.943 1.00 90.06 87 ARG A CA 1
ATOM 692 C C . ARG A 1 87 ? -14.237 8.906 -1.397 1.00 90.06 87 ARG A C 1
ATOM 694 O O . ARG A 1 87 ? -13.678 9.834 -1.976 1.00 90.06 87 ARG A O 1
ATOM 701 N N . LYS A 1 88 ? -13.771 8.401 -0.250 1.00 88.88 88 LYS A N 1
ATOM 702 C CA . LYS A 1 88 ? -12.534 8.850 0.413 1.00 88.88 88 LYS A CA 1
ATOM 703 C C . LYS A 1 88 ? -11.296 8.031 0.042 1.00 88.88 88 LYS A C 1
ATOM 705 O O . LYS A 1 88 ? -10.200 8.448 0.407 1.00 88.88 88 LYS A O 1
ATOM 710 N N . ALA A 1 89 ? -11.457 6.884 -0.610 1.00 87.00 89 ALA A N 1
ATOM 711 C CA . ALA A 1 89 ? -10.371 5.954 -0.872 1.00 87.00 89 ALA A CA 1
ATOM 712 C C . ALA A 1 89 ? -9.285 6.582 -1.758 1.00 87.00 89 ALA A C 1
ATOM 714 O O . ALA A 1 89 ? -9.550 7.002 -2.879 1.00 87.00 89 ALA A O 1
ATOM 715 N N . VAL A 1 90 ? -8.045 6.599 -1.260 1.00 81.88 90 VAL A N 1
ATOM 716 C CA . VAL A 1 90 ? -6.847 6.996 -2.021 1.00 81.88 90 VAL A CA 1
ATOM 717 C C . VAL A 1 90 ? -5.943 5.769 -2.160 1.00 81.88 90 VAL A C 1
ATOM 719 O O . VAL A 1 90 ? -4.857 5.681 -1.590 1.00 81.88 90 VAL A O 1
ATOM 722 N N . GLY A 1 91 ? -6.469 4.757 -2.853 1.00 83.31 91 GLY A N 1
ATOM 723 C CA . GLY A 1 91 ? -5.811 3.471 -3.076 1.00 83.31 91 GLY A CA 1
ATOM 724 C C . GLY A 1 91 ? -6.057 2.413 -1.992 1.00 83.31 91 GLY A C 1
ATOM 725 O O . GLY A 1 91 ? -6.676 2.640 -0.950 1.00 83.31 91 GLY A O 1
ATOM 726 N N . VAL A 1 92 ? -5.548 1.207 -2.254 1.00 85.88 92 VAL A N 1
ATOM 727 C CA . VAL A 1 92 ? -5.880 -0.018 -1.500 1.00 85.88 92 VAL A CA 1
ATOM 728 C C . VAL A 1 92 ? -5.420 0.033 -0.043 1.00 85.88 92 VAL A C 1
ATOM 730 O O . VAL A 1 92 ? -6.152 -0.392 0.849 1.00 85.88 92 VAL A O 1
ATOM 733 N N . VAL A 1 93 ? -4.225 0.572 0.224 1.00 87.19 93 VAL A N 1
ATOM 734 C CA . VAL A 1 93 ? -3.660 0.610 1.586 1.00 87.19 93 VAL A CA 1
ATOM 735 C C . VAL A 1 93 ? -4.557 1.415 2.523 1.00 87.19 93 VAL A C 1
ATOM 737 O O . VAL A 1 93 ? -4.830 0.971 3.637 1.00 87.19 93 VAL A O 1
ATOM 740 N N . TRP A 1 94 ? -5.067 2.560 2.062 1.00 92.31 94 TRP A N 1
ATOM 741 C CA . TRP A 1 94 ? -5.988 3.379 2.845 1.00 92.31 94 TRP A CA 1
ATOM 742 C C . TRP A 1 94 ? -7.249 2.591 3.211 1.00 92.31 94 TRP A C 1
ATOM 744 O O . TRP A 1 94 ? -7.625 2.528 4.380 1.00 92.31 94 TRP A O 1
ATOM 754 N N . VAL A 1 95 ? -7.857 1.921 2.228 1.00 92.94 95 VAL A N 1
ATOM 755 C CA . VAL A 1 95 ? -9.104 1.164 2.409 1.00 92.94 95 VAL A CA 1
ATOM 756 C C . VAL A 1 95 ? -8.928 0.040 3.426 1.00 92.94 95 VAL A C 1
ATOM 758 O O . VAL A 1 95 ? -9.735 -0.083 4.346 1.00 92.94 95 VAL A O 1
ATOM 761 N N . VAL A 1 96 ? -7.857 -0.747 3.304 1.00 92.38 96 VAL A N 1
ATOM 762 C CA . VAL A 1 96 ? -7.560 -1.858 4.223 1.00 92.38 96 VAL A CA 1
ATOM 763 C C . VAL A 1 96 ? -7.405 -1.356 5.661 1.00 92.38 96 VAL A C 1
ATOM 765 O O . VAL A 1 96 ? -7.979 -1.932 6.587 1.00 92.38 96 VAL A O 1
ATOM 768 N N . LEU A 1 97 ? -6.667 -0.258 5.857 1.00 91.81 97 LEU A N 1
ATOM 769 C CA . LEU A 1 97 ? -6.454 0.326 7.182 1.00 91.81 97 LEU A CA 1
ATOM 770 C C . LEU A 1 97 ? -7.755 0.869 7.775 1.00 91.81 97 LEU A C 1
ATOM 772 O O . LEU A 1 97 ? -8.074 0.581 8.929 1.00 91.81 97 LEU A O 1
ATOM 776 N N . VAL A 1 98 ? -8.526 1.621 6.991 1.00 92.00 98 VAL A N 1
ATOM 777 C CA . VAL A 1 98 ? -9.778 2.227 7.451 1.00 92.00 98 VAL A CA 1
ATOM 778 C C . VAL A 1 98 ? -10.813 1.165 7.793 1.00 92.00 98 VAL A C 1
ATOM 780 O O . VAL A 1 98 ? -11.396 1.236 8.870 1.00 92.00 98 VAL A O 1
ATOM 783 N N . VAL A 1 99 ? -10.997 0.140 6.957 1.00 93.88 99 VAL A N 1
ATOM 784 C CA . VAL A 1 99 ? -11.909 -0.980 7.253 1.00 93.88 99 VAL A CA 1
ATOM 785 C C . VAL A 1 99 ? -11.538 -1.655 8.577 1.00 93.88 99 VAL A C 1
ATOM 787 O O . VAL A 1 99 ? -12.407 -1.845 9.428 1.00 93.88 99 VAL A O 1
ATOM 790 N N . ALA A 1 100 ? -10.252 -1.931 8.814 1.00 91.50 100 ALA A N 1
ATOM 791 C CA . ALA A 1 100 ? -9.798 -2.508 10.079 1.00 91.50 100 ALA A CA 1
ATOM 792 C C . ALA A 1 100 ? -10.087 -1.594 11.287 1.00 91.50 100 ALA A C 1
ATOM 794 O O . ALA A 1 100 ? -10.534 -2.064 12.335 1.00 91.50 100 ALA A O 1
ATOM 795 N N . MET A 1 101 ? -9.873 -0.282 11.147 1.00 88.69 101 MET A N 1
ATOM 796 C CA . MET A 1 101 ? -10.174 0.695 12.201 1.00 88.69 101 MET A CA 1
ATOM 797 C C . MET A 1 101 ? -11.673 0.794 12.497 1.00 88.69 101 MET A C 1
ATOM 799 O O . MET A 1 101 ? -12.059 0.926 13.658 1.00 88.69 101 MET A O 1
ATOM 803 N N . LEU A 1 102 ? -12.513 0.732 11.466 1.00 91.88 102 LEU A N 1
ATOM 804 C CA . LEU A 1 102 ? -13.964 0.778 11.606 1.00 91.88 102 LEU A CA 1
ATOM 805 C C . LEU A 1 102 ? -14.515 -0.486 12.259 1.00 91.88 102 LEU A C 1
ATOM 807 O O . LEU A 1 102 ? -15.355 -0.379 13.149 1.00 91.88 102 LEU A O 1
ATOM 811 N N . ASN A 1 103 ? -14.003 -1.658 11.882 1.00 92.44 103 ASN A N 1
ATOM 812 C CA . ASN A 1 103 ? -14.366 -2.920 12.524 1.00 92.44 103 ASN A CA 1
ATOM 813 C C . ASN A 1 103 ? -14.005 -2.902 14.011 1.00 92.44 103 ASN A C 1
ATOM 815 O O . ASN A 1 103 ? -14.838 -3.230 14.846 1.00 92.44 103 ASN A O 1
ATOM 819 N N . ARG A 1 104 ? -12.816 -2.402 14.362 1.00 87.75 104 ARG A N 1
ATOM 820 C CA . ARG A 1 104 ? -12.435 -2.237 15.767 1.00 87.75 104 ARG A CA 1
ATOM 821 C C . ARG A 1 104 ? -13.349 -1.261 16.517 1.00 87.75 104 ARG A C 1
ATOM 823 O O . ARG A 1 104 ? -13.733 -1.531 17.648 1.00 87.75 104 ARG A O 1
ATOM 830 N N . ALA A 1 105 ? -13.711 -0.135 15.900 1.00 86.38 105 ALA A N 1
ATOM 831 C CA . ALA A 1 105 ? -14.645 0.821 16.499 1.00 86.38 105 ALA A CA 1
ATOM 832 C C . ALA A 1 105 ? -16.052 0.226 16.684 1.00 86.38 105 ALA A C 1
ATOM 834 O O . ALA A 1 105 ? -16.761 0.604 17.615 1.00 86.38 105 ALA A O 1
ATOM 835 N N . TYR A 1 106 ? -16.451 -0.696 15.805 1.00 88.19 106 TYR A N 1
ATOM 836 C CA . TYR A 1 106 ? -17.677 -1.468 15.950 1.00 88.19 106 TYR A CA 1
ATOM 837 C C . TYR A 1 106 ? -17.581 -2.467 17.110 1.00 88.19 106 TYR A C 1
ATOM 839 O O . TYR A 1 106 ? -18.500 -2.527 17.916 1.00 88.19 106 TYR A O 1
ATOM 847 N N . ASP A 1 107 ? -16.465 -3.185 17.253 1.00 87.25 107 ASP A N 1
ATOM 848 C CA . ASP A 1 107 ? -16.255 -4.126 18.364 1.00 87.25 107 ASP A CA 1
ATOM 849 C C . ASP A 1 107 ? -16.238 -3.419 19.734 1.00 87.25 107 ASP A C 1
ATOM 851 O O . ASP A 1 107 ? -16.687 -3.970 20.738 1.00 87.25 107 ASP A O 1
ATOM 855 N N . GLU A 1 108 ? -15.738 -2.181 19.780 1.00 82.69 108 GLU A N 1
ATOM 856 C CA . GLU A 1 108 ? -15.680 -1.342 20.983 1.00 82.69 108 GLU A CA 1
ATOM 857 C C . GLU A 1 108 ? -17.000 -0.581 21.263 1.00 82.69 108 GLU A C 1
ATOM 859 O O . GLU A 1 108 ? -17.131 0.049 22.316 1.00 82.69 108 GLU A O 1
ATOM 864 N N . GLY A 1 109 ? -17.987 -0.607 20.354 1.00 81.94 109 GLY A N 1
ATOM 865 C CA . GLY A 1 109 ? -19.154 0.279 20.421 1.00 81.94 109 GLY A CA 1
ATOM 866 C C . GLY A 1 109 ? -20.343 -0.110 19.535 1.00 81.94 109 GLY A C 1
ATOM 867 O O . GLY A 1 109 ? -20.650 -1.276 19.326 1.00 81.94 109 GLY A O 1
ATOM 868 N N . ARG A 1 110 ? -21.102 0.889 19.062 1.00 73.81 110 ARG A N 1
ATOM 869 C CA . ARG A 1 110 ? -22.244 0.692 18.143 1.00 73.81 110 ARG A CA 1
ATOM 870 C C . ARG A 1 110 ? -21.904 1.204 16.742 1.00 73.81 110 ARG A C 1
ATOM 872 O O . ARG A 1 110 ? -20.919 1.907 16.543 1.00 73.81 110 ARG A O 1
ATOM 879 N N . VAL A 1 111 ? -22.778 0.931 15.769 1.00 77.19 111 VAL A N 1
ATOM 880 C CA . VAL A 1 111 ? -22.662 1.428 14.377 1.00 77.19 111 VAL A CA 1
ATOM 881 C C . VAL A 1 111 ? -22.510 2.957 14.307 1.00 77.19 111 VAL A C 1
ATOM 883 O O . VAL A 1 111 ? -21.779 3.473 13.466 1.00 77.19 111 VAL A O 1
ATOM 886 N N . GLU A 1 112 ? -23.132 3.698 15.225 1.00 81.12 112 GLU A N 1
ATOM 887 C CA . GLU A 1 112 ? -22.997 5.161 15.328 1.00 81.12 112 GLU A CA 1
ATOM 888 C C . GLU A 1 112 ? -21.533 5.593 15.534 1.00 81.12 112 GLU A C 1
ATOM 890 O O . GLU A 1 112 ? -21.066 6.547 14.906 1.00 81.12 112 GLU A O 1
ATOM 895 N N . THR A 1 113 ? -20.786 4.845 16.353 1.00 80.75 113 THR A N 1
ATOM 896 C CA . THR A 1 113 ? -19.358 5.062 16.621 1.00 80.75 113 THR A CA 1
ATOM 897 C C . THR A 1 113 ? -18.527 4.849 15.360 1.00 80.75 113 THR A C 1
ATOM 899 O O . THR A 1 113 ? -17.608 5.615 15.084 1.00 80.75 113 THR A O 1
ATOM 902 N N . MET A 1 114 ? -18.890 3.856 14.548 1.00 84.56 114 MET A N 1
ATOM 903 C CA . MET A 1 114 ? -18.243 3.564 13.271 1.00 84.56 114 MET A CA 1
ATOM 904 C C . MET A 1 114 ? -18.439 4.708 12.262 1.00 84.56 114 MET A C 1
ATOM 906 O O . MET A 1 114 ? -17.472 5.183 11.666 1.00 84.56 114 MET A O 1
ATOM 910 N N . GLN A 1 115 ? -19.667 5.218 12.118 1.00 85.19 115 GLN A N 1
ATOM 911 C CA . GLN A 1 115 ? -19.950 6.363 11.244 1.00 85.19 115 GLN A CA 1
ATOM 912 C C . GLN A 1 115 ? -19.234 7.637 11.708 1.00 85.19 115 GLN A C 1
ATOM 914 O O . GLN A 1 115 ? -18.698 8.385 10.888 1.00 85.19 115 GLN A O 1
ATOM 919 N N . GLN A 1 116 ? -19.204 7.894 13.019 1.00 86.56 116 GLN A N 1
ATOM 920 C CA . GLN A 1 116 ? -18.451 9.016 13.575 1.00 86.56 116 GLN A CA 1
ATOM 921 C C . GLN A 1 116 ? -16.955 8.870 13.287 1.00 86.56 116 GLN A C 1
ATOM 923 O O . GLN A 1 116 ? -16.334 9.812 12.795 1.00 86.56 116 GLN A O 1
ATOM 928 N N . LYS A 1 117 ? -16.398 7.674 13.501 1.00 86.50 117 LYS A N 1
ATOM 929 C CA . LYS A 1 117 ? -14.988 7.397 13.235 1.00 86.50 117 LYS A CA 1
ATOM 930 C C . LYS A 1 117 ? -14.633 7.621 11.767 1.00 86.50 117 LYS A C 1
ATOM 932 O O . LYS A 1 117 ? -13.623 8.252 11.480 1.00 86.50 117 LYS A O 1
ATOM 937 N N . LEU A 1 118 ? -15.479 7.180 10.836 1.00 89.81 118 LEU A N 1
ATOM 938 C CA . LEU A 1 118 ? -15.269 7.398 9.402 1.00 89.81 118 LEU A CA 1
ATOM 939 C C . LEU A 1 118 ? -15.264 8.888 9.019 1.00 89.81 118 LEU A C 1
ATOM 941 O O . LEU A 1 118 ? -14.504 9.303 8.140 1.00 89.81 118 LEU A O 1
ATOM 945 N N . ARG A 1 119 ? -16.081 9.716 9.684 1.00 87.56 119 ARG A N 1
ATOM 946 C CA . ARG A 1 119 ? -16.067 11.174 9.476 1.00 87.56 119 ARG A CA 1
ATOM 947 C C . ARG A 1 119 ? -14.765 11.807 9.961 1.00 87.56 119 ARG A C 1
ATOM 949 O O . ARG A 1 119 ? -14.222 12.651 9.254 1.00 87.56 119 ARG A O 1
ATOM 956 N N . GLU A 1 120 ? -14.260 11.369 11.112 1.00 86.56 120 GLU A N 1
ATOM 957 C CA . GLU A 1 120 ? -13.000 11.845 11.702 1.00 86.56 120 GLU A CA 1
ATOM 958 C C . GLU A 1 120 ? -11.760 11.411 10.907 1.00 86.56 120 GLU A C 1
ATOM 960 O O . GLU A 1 120 ? -10.731 12.086 10.956 1.00 86.56 120 GLU A O 1
ATOM 965 N N . LEU A 1 121 ? -11.841 10.294 10.176 1.00 86.44 121 LEU A N 1
ATOM 966 C CA . LEU A 1 121 ? -10.711 9.777 9.412 1.00 86.44 121 LEU A CA 1
ATOM 967 C C . LEU A 1 121 ? -10.410 10.651 8.181 1.00 86.44 121 LEU A C 1
ATOM 969 O O . LEU A 1 121 ? -11.302 10.908 7.365 1.00 86.44 121 LEU A O 1
ATOM 973 N N . PRO A 1 122 ? -9.158 11.097 8.008 1.00 84.50 122 PRO A N 1
ATOM 974 C CA . PRO A 1 122 ? -8.747 11.867 6.843 1.00 84.50 122 PRO A CA 1
ATOM 975 C C . PRO A 1 122 ? -8.724 10.980 5.589 1.00 84.50 122 PRO A C 1
ATOM 977 O O . PRO A 1 122 ? -8.447 9.785 5.665 1.00 84.50 122 PRO A O 1
ATOM 980 N N . SER A 1 123 ? -8.996 11.567 4.422 1.00 83.88 123 SER A N 1
ATOM 981 C CA . SER A 1 123 ? -8.809 10.896 3.122 1.00 83.88 123 SER A CA 1
ATOM 982 C C . SER A 1 123 ? -7.332 10.735 2.754 1.00 83.88 123 SER A C 1
ATOM 984 O O . SER A 1 123 ? -6.986 9.947 1.888 1.00 83.88 123 SER A O 1
ATOM 986 N N . ASP A 1 124 ? -6.455 11.485 3.414 1.00 84.62 124 ASP A N 1
ATOM 987 C CA . ASP A 1 124 ? -5.017 11.420 3.209 1.00 84.62 124 ASP A CA 1
ATOM 988 C C . ASP A 1 124 ? -4.383 10.256 3.995 1.00 84.62 124 ASP A C 1
ATOM 990 O O . ASP A 1 124 ? -4.631 10.088 5.194 1.00 84.62 124 ASP A O 1
ATOM 994 N N . LEU A 1 125 ? -3.568 9.445 3.312 1.00 85.12 125 LEU A N 1
ATOM 995 C CA . LEU A 1 125 ? -2.947 8.251 3.887 1.00 85.12 125 LEU A CA 1
ATOM 996 C C . LEU A 1 125 ? -1.908 8.590 4.966 1.00 85.12 125 LEU A C 1
ATOM 998 O O . LEU A 1 125 ? -1.824 7.865 5.959 1.00 85.12 125 LEU A O 1
ATOM 1002 N N . GLU A 1 126 ? -1.154 9.682 4.817 1.00 82.81 126 GLU A N 1
ATOM 1003 C CA . GLU A 1 126 ? -0.172 10.121 5.816 1.00 82.81 126 GLU A CA 1
ATOM 1004 C C . GLU A 1 126 ? -0.871 10.422 7.146 1.00 82.81 126 GLU A C 1
ATOM 1006 O O . GLU A 1 126 ? -0.503 9.875 8.189 1.00 82.81 126 GLU A O 1
ATOM 1011 N N . ARG A 1 127 ? -1.985 11.154 7.105 1.00 84.12 127 ARG A N 1
ATOM 1012 C CA . ARG A 1 127 ? -2.778 11.453 8.306 1.00 84.12 127 ARG A CA 1
ATOM 1013 C C . ARG A 1 127 ? -3.491 10.223 8.894 1.00 84.12 127 ARG A C 1
ATOM 1015 O O . ARG A 1 127 ? -3.756 10.164 10.103 1.00 84.12 127 ARG A O 1
ATOM 1022 N N . VAL A 1 128 ? -3.793 9.203 8.083 1.00 84.62 128 VAL A N 1
ATOM 1023 C CA . VAL A 1 128 ? -4.250 7.897 8.601 1.00 84.62 128 VAL A CA 1
ATOM 1024 C C . VAL A 1 128 ? -3.125 7.207 9.376 1.00 84.62 128 VAL A C 1
ATOM 1026 O O . VAL A 1 128 ? -3.364 6.724 10.487 1.00 84.62 128 VAL A O 1
ATOM 1029 N N . PHE A 1 129 ? -1.892 7.216 8.864 1.00 83.56 129 PHE A N 1
ATOM 1030 C CA . PHE A 1 129 ? -0.735 6.693 9.595 1.00 83.56 129 PHE A CA 1
ATOM 1031 C C . PHE A 1 129 ? -0.465 7.461 10.891 1.00 83.56 129 PHE A C 1
ATOM 1033 O O . PHE A 1 129 ? -0.220 6.830 11.921 1.00 83.56 129 PHE A O 1
ATOM 1040 N N . GLU A 1 130 ? -0.578 8.790 10.894 1.00 81.75 130 GLU A N 1
ATOM 1041 C CA . GLU A 1 130 ? -0.498 9.593 12.122 1.00 81.75 130 GLU A CA 1
ATOM 1042 C C . GLU A 1 130 ? -1.536 9.144 13.151 1.00 81.75 130 GLU A C 1
ATOM 1044 O O . GLU A 1 130 ? -1.231 8.991 14.335 1.00 81.75 130 GLU A O 1
ATOM 1049 N N . THR A 1 131 ? -2.762 8.865 12.706 1.00 81.25 131 THR A N 1
ATOM 1050 C CA . THR A 1 131 ? -3.819 8.373 13.592 1.00 81.25 131 THR A CA 1
ATOM 1051 C C . THR A 1 131 ? -3.463 6.998 14.168 1.00 81.25 131 THR A C 1
ATOM 1053 O O . THR A 1 131 ? -3.613 6.790 15.370 1.00 81.25 131 THR A O 1
ATOM 1056 N N . LEU A 1 132 ? -2.925 6.083 13.356 1.00 81.75 132 LEU A N 1
ATOM 1057 C CA . LEU A 1 132 ? -2.517 4.737 13.787 1.00 81.75 132 LEU A CA 1
ATOM 1058 C C . LEU A 1 132 ? -1.311 4.742 14.741 1.00 81.75 132 LEU A C 1
ATOM 1060 O O . LEU A 1 132 ? -1.242 3.946 15.686 1.00 81.75 132 LEU A O 1
ATOM 1064 N N . VAL A 1 133 ? -0.338 5.618 14.491 1.00 79.75 133 VAL A N 1
ATOM 1065 C CA . VAL A 1 133 ? 0.916 5.672 15.249 1.00 79.75 133 VAL A CA 1
ATOM 1066 C C . VAL A 1 133 ? 0.781 6.564 16.482 1.00 79.75 133 VAL A C 1
ATOM 1068 O O . VAL A 1 133 ? 1.227 6.166 17.559 1.00 79.75 133 VAL A O 1
ATOM 1071 N N . CYS A 1 134 ? 0.180 7.752 16.360 1.00 74.69 134 CYS A N 1
ATOM 1072 C CA . CYS A 1 134 ? 0.125 8.745 17.434 1.00 74.69 134 CYS A CA 1
ATOM 1073 C C . CYS A 1 134 ? -1.167 8.669 18.283 1.00 74.69 134 CYS A C 1
ATOM 1075 O O . CYS A 1 134 ? -1.049 8.763 19.507 1.00 74.69 134 CYS A O 1
ATOM 1077 N N . LYS A 1 135 ? -2.376 8.543 17.705 1.00 71.19 135 LYS A N 1
ATOM 1078 C CA . LYS A 1 135 ? -3.649 8.746 18.443 1.00 71.19 135 LYS A CA 1
ATOM 1079 C C . LYS A 1 135 ? -4.130 7.479 19.162 1.00 71.19 135 LYS A C 1
ATOM 1081 O O . LYS A 1 135 ? -4.399 6.460 18.540 1.00 71.19 135 LYS A O 1
ATOM 1086 N N . GLY A 1 136 ? -4.270 7.549 20.491 1.00 64.25 136 GLY A N 1
ATOM 1087 C CA . GLY A 1 136 ? -4.886 6.486 21.304 1.00 64.25 136 GLY A CA 1
ATOM 1088 C C . GLY A 1 136 ? -4.132 5.147 21.329 1.00 64.25 136 GLY A C 1
ATOM 1089 O O . GLY A 1 136 ? -4.685 4.148 21.781 1.00 64.25 136 GLY A O 1
ATOM 1090 N N . ASN A 1 137 ? -2.882 5.101 20.853 1.00 71.38 137 ASN A N 1
ATOM 1091 C CA . ASN A 1 137 ? -2.104 3.869 20.766 1.00 71.38 137 ASN A CA 1
ATOM 1092 C C . ASN A 1 137 ? -1.222 3.680 22.021 1.00 71.38 137 ASN A C 1
ATOM 1094 O O . ASN A 1 137 ? -0.178 4.333 22.130 1.00 71.38 137 ASN A O 1
ATOM 1098 N N . PRO A 1 138 ? -1.553 2.754 22.945 1.00 70.06 138 PRO A N 1
ATOM 1099 C CA . PRO A 1 138 ? -0.719 2.485 24.124 1.00 70.06 138 PRO A CA 1
ATOM 1100 C C . PRO A 1 138 ? 0.664 1.917 23.748 1.00 70.06 138 PRO A C 1
ATOM 1102 O O . PRO A 1 138 ? 1.620 1.990 24.519 1.00 70.06 138 PRO A O 1
ATOM 1105 N N . GLY A 1 139 ? 0.794 1.370 22.537 1.00 75.19 139 GLY A N 1
ATOM 1106 C CA . GLY A 1 139 ? 2.035 0.888 21.943 1.00 75.19 139 GLY A CA 1
ATOM 1107 C C . GLY A 1 139 ? 2.838 1.945 21.181 1.00 75.19 139 GLY A C 1
ATOM 1108 O O . GLY A 1 139 ? 3.923 1.608 20.712 1.00 75.19 139 GLY A O 1
ATOM 1109 N N . LYS A 1 140 ? 2.382 3.204 21.085 1.00 82.56 140 LYS A N 1
ATOM 1110 C CA . LYS A 1 140 ? 3.010 4.285 20.294 1.00 82.56 140 LYS A CA 1
ATOM 1111 C C . LYS A 1 140 ? 4.528 4.337 20.433 1.00 82.56 140 LYS A C 1
ATOM 1113 O O . LYS A 1 140 ? 5.255 4.248 19.448 1.00 82.56 140 LYS A O 1
ATOM 1118 N N . TYR A 1 141 ? 5.034 4.424 21.664 1.00 81.75 141 TYR A N 1
ATOM 1119 C CA . TYR A 1 141 ? 6.476 4.518 21.902 1.00 81.75 141 TYR A CA 1
ATOM 1120 C C . TYR A 1 141 ? 7.235 3.271 21.437 1.00 81.75 141 TYR A C 1
ATOM 1122 O O . TYR A 1 141 ? 8.385 3.383 21.008 1.00 81.75 141 TYR A O 1
ATOM 1130 N N . LYS A 1 142 ? 6.612 2.086 21.505 1.00 82.19 142 LYS A N 1
ATOM 1131 C CA . LYS A 1 142 ? 7.196 0.835 21.002 1.00 82.19 142 LYS A CA 1
ATOM 1132 C C . LYS A 1 142 ? 7.229 0.842 19.476 1.00 82.19 142 LYS A C 1
ATOM 1134 O O . LYS A 1 142 ? 8.295 0.598 18.920 1.00 82.19 142 LYS A O 1
ATOM 1139 N N . THR A 1 143 ? 6.126 1.207 18.822 1.00 83.88 143 THR A N 1
ATOM 1140 C CA . THR A 1 143 ? 6.035 1.335 17.359 1.00 83.88 143 THR A CA 1
ATOM 1141 C C . THR A 1 143 ? 7.066 2.325 16.828 1.00 83.88 143 THR A C 1
ATOM 1143 O O . THR A 1 143 ? 7.854 1.979 15.955 1.00 83.88 143 THR A O 1
ATOM 1146 N N . ILE A 1 144 ? 7.160 3.515 17.430 1.00 84.75 144 ILE A N 1
ATOM 1147 C CA . ILE A 1 144 ? 8.165 4.522 17.062 1.00 84.75 144 ILE A CA 1
ATOM 1148 C C . ILE A 1 144 ? 9.583 3.969 17.233 1.00 84.75 144 ILE A C 1
ATOM 1150 O O . ILE A 1 144 ? 10.439 4.198 16.387 1.00 84.75 144 ILE A O 1
ATOM 1154 N N . SER A 1 145 ? 9.848 3.214 18.302 1.00 85.62 145 SER A N 1
ATOM 1155 C CA . SER A 1 145 ? 11.184 2.647 18.529 1.00 85.62 145 SER A CA 1
ATOM 1156 C C . SER A 1 145 ? 11.546 1.593 17.485 1.00 85.62 145 SER A C 1
ATOM 1158 O O . SER A 1 145 ? 12.678 1.584 17.013 1.00 85.62 145 SER A O 1
ATOM 1160 N N . LEU A 1 146 ? 10.590 0.740 17.106 1.00 87.69 146 LEU A N 1
ATOM 1161 C CA . LEU A 1 146 ? 10.765 -0.238 16.033 1.00 87.69 146 LEU A CA 1
ATOM 1162 C C . LEU A 1 146 ? 11.050 0.458 14.699 1.00 87.69 146 LEU A C 1
ATOM 1164 O O . LEU A 1 146 ? 12.041 0.132 14.048 1.00 87.69 146 LEU A O 1
ATOM 1168 N N . LEU A 1 147 ? 10.245 1.463 14.341 1.00 87.75 147 LEU A N 1
ATOM 1169 C CA . LEU A 1 147 ? 10.446 2.260 13.129 1.00 87.75 147 LEU A CA 1
ATOM 1170 C C . LEU A 1 147 ? 11.824 2.929 13.129 1.00 87.75 147 LEU A C 1
ATOM 1172 O O . LEU A 1 147 ? 12.556 2.832 12.152 1.00 87.75 147 LEU A O 1
ATOM 1176 N N . GLN A 1 148 ? 12.231 3.533 14.247 1.00 87.88 148 GLN A N 1
ATOM 1177 C CA . GLN A 1 148 ? 13.557 4.134 14.385 1.00 87.88 148 GLN A CA 1
ATOM 1178 C C . GLN A 1 148 ? 14.686 3.112 14.216 1.00 87.88 148 GLN A C 1
ATOM 1180 O O . GLN A 1 148 ? 15.703 3.423 13.600 1.00 87.88 148 GLN A O 1
ATOM 1185 N N . TRP A 1 149 ? 14.548 1.902 14.759 1.00 88.62 149 TRP A N 1
ATOM 1186 C CA . TRP A 1 149 ? 15.569 0.872 14.583 1.00 88.62 149 TRP A CA 1
ATOM 1187 C C . TRP A 1 149 ? 15.696 0.447 13.131 1.00 88.62 149 TRP A C 1
ATOM 1189 O O . TRP A 1 149 ? 16.817 0.343 12.653 1.00 88.62 149 TRP A O 1
ATOM 1199 N N . VAL A 1 150 ? 14.581 0.251 12.430 1.00 88.81 150 VAL A N 1
ATOM 1200 C CA . VAL A 1 150 ? 14.600 -0.127 11.014 1.00 88.81 150 VAL A CA 1
ATOM 1201 C C . VAL A 1 150 ? 15.172 1.003 10.154 1.00 88.81 150 VAL A C 1
ATOM 1203 O O . VAL A 1 150 ? 16.116 0.772 9.406 1.00 88.81 150 VAL A O 1
ATOM 1206 N N . LEU A 1 151 ? 14.666 2.230 10.311 1.00 87.38 151 LEU A N 1
ATOM 1207 C CA . LEU A 1 151 ? 15.026 3.373 9.464 1.00 87.38 151 LEU A CA 1
ATOM 1208 C C . LEU A 1 151 ? 16.463 3.865 9.678 1.00 87.38 151 LEU A C 1
ATOM 1210 O O . LEU A 1 151 ? 17.120 4.287 8.733 1.00 87.38 151 LEU A O 1
ATOM 1214 N N . PHE A 1 152 ? 16.969 3.819 10.913 1.00 87.31 152 PHE A N 1
ATOM 1215 C CA . PHE A 1 152 ? 18.304 4.333 11.243 1.00 87.31 152 PHE A CA 1
ATOM 1216 C C . PHE A 1 152 ? 19.360 3.233 11.407 1.00 87.31 152 PHE A C 1
ATOM 1218 O O . PHE A 1 152 ? 20.498 3.510 11.816 1.00 87.31 152 PHE A O 1
ATOM 1225 N N . ALA A 1 153 ? 19.028 1.974 11.110 1.00 89.19 153 ALA A N 1
ATOM 1226 C CA . ALA A 1 153 ? 20.034 0.927 11.082 1.00 89.19 153 ALA A CA 1
ATOM 1227 C C . ALA A 1 153 ? 20.939 1.088 9.856 1.00 89.19 153 ALA A C 1
ATOM 1229 O O . ALA A 1 153 ? 20.502 1.206 8.722 1.00 89.19 153 ALA A O 1
ATOM 1230 N N . ARG A 1 154 ? 22.254 1.023 10.083 1.00 85.19 154 ARG A N 1
ATOM 1231 C CA . ARG A 1 154 ? 23.263 1.079 9.003 1.00 85.19 154 ARG A CA 1
ATOM 1232 C C . ARG A 1 154 ? 23.280 -0.149 8.096 1.00 85.19 154 ARG A C 1
ATOM 1234 O O . ARG A 1 154 ? 24.041 -0.188 7.139 1.00 85.19 154 ARG A O 1
ATOM 1241 N N . ARG A 1 155 ? 22.549 -1.185 8.480 1.00 88.62 155 ARG A N 1
ATOM 1242 C CA . ARG A 1 155 ? 22.360 -2.421 7.733 1.00 88.62 155 ARG A CA 1
ATOM 1243 C C . ARG A 1 155 ? 20.973 -2.942 8.054 1.00 88.62 155 ARG A C 1
ATOM 1245 O O . ARG A 1 155 ? 20.466 -2.656 9.138 1.00 88.62 155 ARG A O 1
ATOM 1252 N N . MET A 1 156 ? 20.424 -3.770 7.177 1.00 82.75 156 MET A N 1
ATOM 1253 C CA . MET A 1 156 ? 19.197 -4.500 7.475 1.00 82.75 156 MET A CA 1
ATOM 1254 C C . MET A 1 156 ? 19.359 -5.277 8.791 1.00 82.75 156 MET A C 1
ATOM 1256 O O . MET A 1 156 ? 20.365 -5.968 9.019 1.00 82.75 156 MET A O 1
ATOM 1260 N N . LEU A 1 157 ? 18.400 -5.081 9.693 1.00 87.06 157 LEU A N 1
ATOM 1261 C CA . LEU A 1 157 ? 18.311 -5.814 10.950 1.00 87.06 157 LEU A CA 1
ATOM 1262 C C . LEU A 1 157 ? 17.670 -7.165 10.674 1.00 87.06 157 LEU A C 1
ATOM 1264 O O . LEU A 1 157 ? 16.689 -7.243 9.936 1.00 87.06 157 LEU A O 1
ATOM 1268 N N . LYS A 1 158 ? 18.208 -8.224 11.278 1.00 90.31 158 LYS A N 1
ATOM 1269 C CA . LYS A 1 158 ? 17.544 -9.523 11.203 1.00 90.31 158 LYS A CA 1
ATOM 1270 C C . LYS A 1 158 ? 16.312 -9.541 12.121 1.00 90.31 158 LYS A C 1
ATOM 1272 O O . LYS A 1 158 ? 16.329 -8.848 13.147 1.00 90.31 158 LYS A O 1
ATOM 1277 N N . PRO A 1 159 ? 15.269 -10.330 11.808 1.00 87.44 159 PRO A N 1
ATOM 1278 C CA . PRO A 1 159 ? 14.084 -10.446 12.658 1.00 87.44 159 PRO A CA 1
ATOM 1279 C C . PRO A 1 159 ? 14.417 -10.787 14.115 1.00 87.44 159 PRO A C 1
ATOM 1281 O O . PRO A 1 159 ? 13.826 -10.216 15.029 1.00 87.44 159 PRO A O 1
ATOM 1284 N N . GLU A 1 160 ? 15.421 -11.636 14.348 1.00 90.81 160 GLU A N 1
ATOM 1285 C CA . GLU A 1 160 ? 15.859 -12.018 15.692 1.00 90.81 160 GLU A CA 1
ATOM 1286 C C . GLU A 1 160 ? 16.440 -10.818 16.451 1.00 90.81 160 GLU A C 1
ATOM 1288 O O . GLU A 1 160 ? 16.165 -10.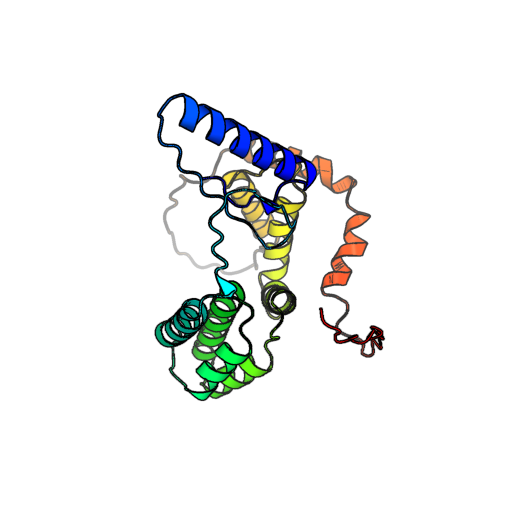624 17.633 1.00 90.81 160 GLU A O 1
ATOM 1293 N N . GLU A 1 161 ? 17.210 -9.962 15.773 1.00 88.56 161 GLU A N 1
ATOM 1294 C CA . GLU A 1 161 ? 17.800 -8.763 16.378 1.00 88.56 161 GLU A CA 1
ATOM 1295 C C . GLU A 1 161 ? 16.723 -7.753 16.784 1.00 88.56 161 GLU A C 1
ATOM 1297 O O . GLU A 1 161 ? 16.796 -7.172 17.869 1.00 88.56 161 GLU A O 1
ATOM 1302 N N . LEU A 1 162 ? 15.709 -7.572 15.933 1.00 87.00 162 LEU A N 1
ATOM 1303 C CA . LEU A 1 162 ? 14.545 -6.739 16.234 1.00 87.00 162 LEU A CA 1
ATOM 1304 C C . LEU A 1 162 ? 13.736 -7.308 17.402 1.00 87.00 162 LEU A C 1
ATOM 1306 O O . LEU A 1 162 ? 13.351 -6.551 18.295 1.00 87.00 162 LEU A O 1
ATOM 1310 N N . TYR A 1 163 ? 13.529 -8.626 17.435 1.00 85.75 163 TYR A N 1
ATOM 1311 C CA . TYR A 1 163 ? 12.817 -9.308 18.513 1.00 85.75 163 TYR A CA 1
ATOM 1312 C C . TYR A 1 163 ? 13.510 -9.120 19.869 1.00 85.75 163 TYR A C 1
ATOM 1314 O O . TYR A 1 163 ? 12.878 -8.695 20.838 1.00 85.75 163 TYR A O 1
ATOM 1322 N N . PHE A 1 164 ? 14.826 -9.344 19.945 1.00 85.25 164 PHE A N 1
ATOM 1323 C CA . PHE A 1 164 ? 15.570 -9.153 21.194 1.00 85.25 164 PHE A CA 1
ATOM 1324 C C . PHE A 1 164 ? 15.629 -7.685 21.627 1.00 85.25 164 PHE A C 1
ATOM 1326 O O . PHE A 1 164 ? 15.485 -7.390 22.816 1.00 85.25 164 PHE A O 1
ATOM 1333 N N . ALA A 1 165 ? 15.794 -6.753 20.683 1.00 83.69 165 ALA A N 1
ATOM 1334 C CA . ALA A 1 165 ? 15.748 -5.324 20.985 1.00 83.69 165 ALA A CA 1
ATOM 1335 C C . ALA A 1 165 ? 14.378 -4.913 21.546 1.00 83.69 165 ALA A C 1
ATOM 1337 O O . ALA A 1 165 ? 14.299 -4.143 22.510 1.00 83.69 165 ALA A O 1
ATOM 1338 N N . TRP A 1 166 ? 13.299 -5.461 20.980 1.00 82.81 166 TRP A N 1
ATOM 1339 C CA . TRP A 1 166 ? 11.941 -5.249 21.462 1.00 82.81 166 TRP A CA 1
ATOM 1340 C C . TRP A 1 166 ? 11.763 -5.785 22.887 1.00 82.81 166 TRP A C 1
ATOM 1342 O O . TRP A 1 166 ? 11.321 -5.030 23.756 1.00 82.81 166 TRP A O 1
ATOM 1352 N N . LEU A 1 167 ? 12.204 -7.020 23.154 1.00 83.06 167 LEU A N 1
ATOM 1353 C CA . LEU A 1 167 ? 12.090 -7.668 24.464 1.00 83.06 167 LEU A CA 1
ATOM 1354 C C . LEU A 1 167 ? 12.831 -6.896 25.574 1.00 83.06 167 LEU A C 1
ATOM 1356 O O . LEU A 1 167 ? 12.281 -6.647 26.650 1.00 83.06 167 LEU A O 1
ATOM 1360 N N . GLU A 1 168 ? 14.061 -6.442 25.303 1.00 76.50 168 GLU A N 1
ATOM 1361 C CA . GLU A 1 168 ? 14.861 -5.648 26.252 1.00 76.50 168 GLU A CA 1
ATOM 1362 C C . GLU A 1 168 ? 14.188 -4.304 26.585 1.00 76.50 168 GLU A C 1
ATOM 1364 O O . GLU A 1 168 ? 14.318 -3.760 27.688 1.00 76.50 168 GLU A O 1
ATOM 1369 N N . ARG A 1 169 ? 13.459 -3.736 25.619 1.00 70.62 169 ARG A N 1
ATOM 1370 C CA . ARG A 1 169 ? 12.741 -2.473 25.793 1.00 70.62 169 ARG A CA 1
ATOM 1371 C C . ARG A 1 169 ? 11.414 -2.655 26.519 1.00 70.62 169 ARG A C 1
ATOM 1373 O O . ARG A 1 169 ? 11.026 -1.749 27.250 1.00 70.62 169 ARG A O 1
ATOM 1380 N N . THR A 1 170 ? 10.745 -3.796 26.365 1.00 66.25 170 THR A N 1
ATOM 1381 C CA . THR A 1 170 ? 9.520 -4.108 27.113 1.00 66.25 170 THR A CA 1
ATOM 1382 C C . THR A 1 170 ? 9.795 -4.464 28.570 1.00 66.25 170 THR A C 1
ATOM 1384 O O . THR A 1 170 ? 9.029 -4.037 29.427 1.00 66.25 170 THR A O 1
ATOM 1387 N N . GLN A 1 171 ? 10.901 -5.153 28.880 1.00 58.59 171 GLN A N 1
ATOM 1388 C CA . GLN A 1 171 ? 11.231 -5.516 30.267 1.00 58.59 171 GLN A CA 1
ATOM 1389 C C . GLN A 1 171 ? 11.665 -4.327 31.138 1.00 58.59 171 GLN A C 1
ATOM 1391 O O . GLN A 1 171 ? 11.490 -4.367 32.349 1.00 58.59 171 GLN A O 1
ATOM 1396 N N . ARG A 1 172 ? 12.155 -3.229 30.548 1.00 53.75 172 ARG A N 1
ATOM 1397 C CA . ARG A 1 172 ? 12.465 -1.995 31.298 1.00 53.75 172 ARG A CA 1
ATOM 1398 C C . ARG A 1 172 ? 11.238 -1.191 31.745 1.00 53.75 172 ARG A C 1
ATOM 1400 O O . ARG A 1 172 ? 11.403 -0.284 32.548 1.00 53.75 172 ARG A O 1
ATOM 1407 N N . ASN A 1 173 ? 10.045 -1.518 31.243 1.00 46.28 173 ASN A N 1
ATOM 1408 C CA . ASN A 1 173 ? 8.782 -0.891 31.648 1.00 46.28 173 ASN A CA 1
ATOM 1409 C C . ASN A 1 173 ? 7.953 -1.784 32.597 1.00 46.28 173 ASN A C 1
ATOM 1411 O O . ASN A 1 173 ? 6.798 -1.466 32.868 1.00 46.28 173 ASN A O 1
ATOM 1415 N N . TRP A 1 174 ? 8.511 -2.901 33.077 1.00 35.69 174 TRP A N 1
ATOM 1416 C CA . TRP A 1 174 ? 7.923 -3.689 34.158 1.00 35.69 174 TRP A CA 1
ATOM 1417 C C . TRP A 1 174 ? 8.403 -3.121 35.495 1.00 35.69 174 TRP A C 1
ATOM 1419 O O . TRP A 1 174 ? 9.526 -3.396 35.916 1.00 35.69 174 TRP A O 1
ATOM 1429 N N . GLU A 1 175 ? 7.570 -2.327 36.166 1.00 34.88 175 GLU A N 1
ATOM 1430 C CA . GLU A 1 175 ? 7.713 -2.185 37.614 1.00 34.88 175 GLU A CA 1
ATOM 1431 C C . GLU A 1 175 ? 7.078 -3.419 38.265 1.00 34.88 175 GLU A C 1
ATOM 1433 O O . GLU A 1 175 ? 5.886 -3.663 38.055 1.00 34.88 175 GLU A O 1
ATOM 1438 N N . PRO A 1 176 ? 7.823 -4.230 39.036 1.00 38.31 176 PRO A N 1
ATOM 1439 C CA . PRO A 1 176 ? 7.200 -5.244 39.862 1.00 38.31 176 PRO A CA 1
ATOM 1440 C C . PRO A 1 176 ? 6.420 -4.526 40.965 1.00 38.31 176 PRO A C 1
ATOM 1442 O O . PRO A 1 176 ? 6.987 -4.089 41.965 1.00 38.31 176 PRO A O 1
ATOM 1445 N N . GLY A 1 177 ? 5.107 -4.402 40.769 1.00 34.19 177 GLY A N 1
ATOM 1446 C CA . GLY A 1 177 ? 4.178 -4.074 41.840 1.00 34.19 177 GLY A CA 1
ATOM 1447 C C . GLY A 1 177 ? 4.367 -5.081 42.970 1.00 34.19 177 GLY A C 1
ATOM 1448 O O . GLY A 1 177 ? 4.154 -6.282 42.808 1.00 34.19 177 GLY A O 1
ATOM 1449 N N . ILE A 1 178 ? 4.849 -4.584 44.101 1.00 41.75 178 ILE A N 1
ATOM 1450 C CA . ILE A 1 178 ? 5.093 -5.362 45.307 1.00 41.75 178 ILE A CA 1
ATOM 1451 C C . ILE A 1 178 ? 3.729 -5.790 45.880 1.00 41.75 178 ILE A C 1
ATOM 1453 O O . ILE A 1 178 ? 2.817 -4.975 45.977 1.00 41.75 178 ILE A O 1
ATOM 1457 N N . ASN A 1 179 ? 3.661 -7.052 46.320 1.00 37.50 179 ASN A N 1
ATOM 1458 C CA . ASN A 1 179 ? 2.591 -7.752 47.049 1.00 37.50 179 ASN A CA 1
ATOM 1459 C C . ASN A 1 179 ? 1.481 -8.442 46.243 1.00 37.50 179 ASN A C 1
ATOM 1461 O O . ASN A 1 179 ? 0.392 -7.911 46.063 1.00 37.50 179 ASN A O 1
ATOM 1465 N N . GLN A 1 180 ? 1.672 -9.748 46.041 1.00 31.83 180 GLN A N 1
ATOM 1466 C CA . GLN A 1 180 ? 0.733 -10.729 46.591 1.00 31.83 180 GLN A CA 1
ATOM 1467 C C . GLN A 1 180 ? 1.472 -12.026 46.951 1.00 31.83 180 GLN A C 1
ATOM 1469 O O . GLN A 1 180 ? 1.924 -12.781 46.095 1.00 31.83 180 GLN A O 1
ATOM 1474 N N . LYS A 1 181 ? 1.607 -12.280 48.259 1.00 37.69 181 LYS A N 1
ATOM 1475 C CA . LYS A 1 181 ? 1.805 -13.636 48.777 1.00 37.69 181 LYS A CA 1
ATOM 1476 C C . LYS A 1 181 ? 0.496 -14.394 48.559 1.00 37.69 181 LYS A C 1
ATOM 1478 O O . LYS A 1 181 ? -0.498 -14.088 49.210 1.00 37.69 181 LYS A O 1
ATOM 1483 N N . SER A 1 182 ? 0.499 -15.391 47.689 1.00 35.53 182 SER A N 1
ATOM 1484 C CA . SER A 1 182 ? -0.305 -16.610 47.845 1.00 35.53 182 SER A CA 1
ATOM 1485 C C . SER A 1 182 ? 0.235 -17.676 46.897 1.00 35.53 182 SER A C 1
ATOM 1487 O O . SER A 1 182 ? 0.501 -17.419 45.727 1.00 35.53 182 SER A O 1
ATOM 1489 N N . GLN A 1 183 ? 0.480 -18.858 47.455 1.00 37.00 183 GLN A N 1
ATOM 1490 C CA . GLN A 1 183 ? 1.014 -20.031 46.776 1.00 37.00 183 GLN A CA 1
ATOM 1491 C C . GLN A 1 183 ? 0.222 -20.435 45.527 1.00 37.00 183 GLN A C 1
ATOM 1493 O O . GLN A 1 183 ? -0.999 -20.535 45.557 1.00 37.00 183 GLN A O 1
ATOM 1498 N N . GLY A 1 184 ? 0.960 -20.819 44.486 1.00 27.16 184 GLY A N 1
ATOM 1499 C CA . GLY A 1 184 ? 0.453 -21.549 43.328 1.00 27.16 184 GLY A CA 1
ATOM 1500 C C . GLY A 1 184 ? 1.615 -22.001 42.451 1.00 27.16 184 GLY A C 1
ATOM 1501 O O . GLY A 1 184 ? 2.051 -21.280 41.565 1.00 27.16 184 GLY A O 1
ATOM 1502 N N . ARG A 1 185 ? 2.174 -23.171 42.763 1.00 33.69 185 ARG A N 1
ATOM 1503 C CA . ARG A 1 185 ? 3.293 -23.814 42.061 1.00 33.69 185 ARG A CA 1
ATOM 1504 C C . ARG A 1 185 ? 2.867 -24.135 40.618 1.00 33.69 185 ARG A C 1
ATOM 1506 O O . ARG A 1 185 ? 2.014 -24.997 40.440 1.00 33.69 185 ARG A O 1
ATOM 1513 N N . ILE A 1 186 ? 3.468 -23.497 39.611 1.00 33.56 186 ILE A N 1
ATOM 1514 C CA . ILE A 1 186 ? 3.426 -23.970 38.218 1.00 33.56 186 ILE A CA 1
ATOM 1515 C C . ILE A 1 186 ? 4.865 -24.148 37.737 1.00 33.56 186 ILE A C 1
ATOM 1517 O O . ILE A 1 186 ? 5.705 -23.264 37.879 1.00 33.56 186 ILE A O 1
ATOM 1521 N N . SER A 1 187 ? 5.109 -25.366 37.264 1.00 28.81 187 SER A N 1
ATOM 1522 C CA . SER A 1 187 ? 6.363 -25.931 36.782 1.00 28.81 187 SER A CA 1
ATOM 1523 C C . SER A 1 187 ? 7.038 -25.044 35.738 1.00 28.81 187 SER A C 1
ATOM 1525 O O . SER A 1 187 ? 6.414 -24.651 34.756 1.00 28.81 187 SER A O 1
ATOM 1527 N N . SER A 1 188 ? 8.320 -24.770 35.950 1.00 32.78 188 SER A N 1
ATOM 1528 C CA . SER A 1 188 ? 9.226 -24.156 34.988 1.00 32.78 188 SER A CA 1
ATOM 1529 C C . SER A 1 188 ? 9.462 -25.101 33.808 1.00 32.78 188 SER A C 1
ATOM 1531 O O . SER A 1 188 ? 9.939 -26.217 33.999 1.00 32.78 188 SER A O 1
ATOM 1533 N N . ASP A 1 189 ? 9.157 -24.646 32.592 1.00 27.97 189 ASP A N 1
ATOM 1534 C CA . ASP A 1 189 ? 9.825 -25.135 31.386 1.00 27.97 189 ASP A CA 1
ATOM 1535 C C . ASP A 1 189 ? 10.878 -24.088 31.001 1.00 27.97 189 ASP A C 1
ATOM 1537 O O . ASP A 1 189 ? 10.598 -23.022 30.449 1.00 27.97 189 ASP A O 1
ATOM 1541 N N . GLU A 1 190 ? 12.097 -24.356 31.452 1.00 38.06 190 GLU A N 1
ATOM 1542 C CA . GLU A 1 190 ? 13.269 -23.492 31.381 1.00 38.06 190 GLU A CA 1
ATOM 1543 C C . GLU A 1 190 ? 14.073 -23.829 30.118 1.00 38.06 190 GLU A C 1
ATOM 1545 O O . GLU A 1 190 ? 15.213 -24.278 30.184 1.00 38.06 190 GLU A O 1
ATOM 1550 N N . SER A 1 191 ? 13.452 -23.672 28.945 1.00 36.94 191 SER A N 1
ATOM 1551 C CA . SER A 1 191 ? 14.068 -24.046 27.660 1.00 36.94 191 SER A CA 1
ATOM 1552 C C . SER A 1 191 ? 14.101 -22.931 26.603 1.00 36.94 191 SER A C 1
ATOM 1554 O O . SER A 1 191 ? 14.621 -23.141 25.509 1.00 36.94 191 SER A O 1
ATOM 1556 N N . LEU A 1 192 ? 13.654 -21.707 26.925 1.00 41.12 192 LEU A N 1
ATOM 1557 C CA . LEU A 1 192 ? 13.699 -20.555 26.000 1.00 41.12 192 LEU A CA 1
ATOM 1558 C C . LEU A 1 192 ? 14.408 -19.294 26.537 1.00 41.12 192 LEU A C 1
ATOM 1560 O O . LEU A 1 192 ? 14.237 -18.203 25.989 1.00 41.12 192 LEU A O 1
ATOM 1564 N N . ILE A 1 193 ? 15.237 -19.416 27.576 1.00 41.53 193 ILE A N 1
ATOM 1565 C CA . ILE A 1 193 ? 16.090 -18.312 28.049 1.00 41.53 193 ILE A CA 1
ATOM 1566 C C . ILE A 1 193 ? 17.483 -18.476 27.418 1.00 41.53 193 ILE A C 1
ATOM 1568 O O . ILE A 1 193 ? 18.172 -19.450 27.721 1.00 41.53 193 ILE A O 1
ATOM 1572 N N . PRO A 1 194 ? 17.932 -17.574 26.523 1.00 44.28 194 PRO A N 1
ATOM 1573 C CA . PRO A 1 194 ? 19.236 -17.714 25.896 1.00 44.28 194 PRO A CA 1
ATOM 1574 C C . PRO A 1 194 ? 20.363 -17.370 26.886 1.00 44.28 194 PRO A C 1
ATOM 1576 O O . PRO A 1 194 ? 20.170 -16.557 27.795 1.00 44.28 194 PRO A O 1
ATOM 1579 N N . PRO A 1 195 ? 21.569 -17.929 26.686 1.00 44.66 195 PRO A N 1
ATOM 1580 C CA . PRO A 1 195 ? 22.710 -17.688 27.561 1.00 44.66 195 PRO A CA 1
ATOM 1581 C C . PRO A 1 195 ? 23.093 -16.201 27.586 1.00 44.66 195 PRO A C 1
ATOM 1583 O O . PRO A 1 195 ? 23.158 -15.539 26.543 1.00 44.66 195 PRO A O 1
ATOM 1586 N N . GLU A 1 196 ? 23.408 -15.685 28.781 1.00 44.12 196 GLU A N 1
ATOM 1587 C CA . GLU A 1 196 ? 23.709 -14.266 29.056 1.00 44.12 196 GLU A CA 1
ATOM 1588 C C . GLU A 1 196 ? 24.719 -13.619 28.088 1.00 44.12 196 GLU A C 1
ATOM 1590 O O . GLU A 1 196 ? 24.698 -12.402 27.876 1.00 44.12 196 GLU A O 1
ATOM 1595 N N . GLY A 1 197 ? 25.609 -14.410 27.482 1.00 41.41 197 GLY A N 1
ATOM 1596 C CA . GLY A 1 197 ? 26.607 -13.936 26.522 1.00 41.41 197 GLY A CA 1
ATOM 1597 C C . GLY A 1 197 ? 26.005 -13.278 25.274 1.00 41.41 197 GLY A C 1
ATOM 1598 O O . GLY A 1 197 ? 26.545 -12.281 24.788 1.00 41.41 197 GLY A O 1
ATOM 1599 N N . SER A 1 198 ? 24.855 -13.765 24.795 1.00 44.75 198 SER A N 1
ATOM 1600 C CA . SER A 1 198 ? 24.195 -13.227 23.593 1.00 44.75 198 SER A CA 1
ATOM 1601 C C . SER A 1 198 ? 23.569 -11.849 23.862 1.00 44.75 198 SER A C 1
ATOM 1603 O O . SER A 1 198 ? 23.686 -10.915 23.062 1.00 44.75 198 SER A O 1
ATOM 1605 N N . LEU A 1 199 ? 23.017 -11.674 25.069 1.00 43.62 199 LEU A N 1
ATOM 1606 C CA . LEU A 1 199 ? 22.457 -10.409 25.548 1.00 43.62 199 LEU A CA 1
ATOM 1607 C C . LEU A 1 199 ? 23.544 -9.347 25.755 1.00 43.62 199 LEU A C 1
ATOM 1609 O O . LEU A 1 199 ? 23.331 -8.182 25.424 1.00 43.62 199 LEU A O 1
ATOM 1613 N N . ARG A 1 200 ? 24.736 -9.727 26.236 1.00 46.47 200 ARG A N 1
ATOM 1614 C CA . ARG A 1 200 ? 25.867 -8.794 26.408 1.00 46.47 200 ARG A CA 1
ATOM 1615 C C . ARG A 1 200 ? 26.364 -8.236 25.072 1.00 46.47 200 A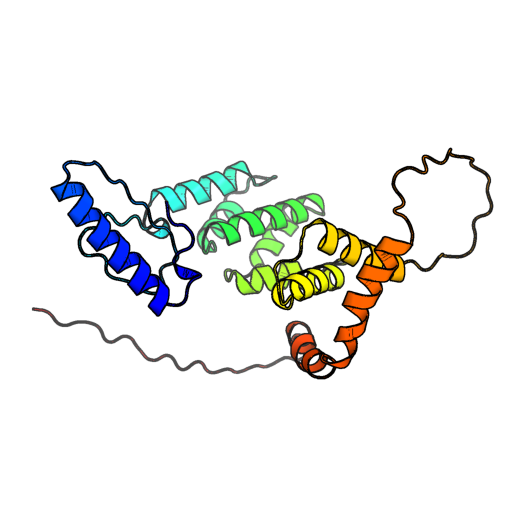RG A C 1
ATOM 1617 O O . ARG A 1 200 ? 26.599 -7.033 24.970 1.00 46.47 200 ARG A O 1
ATOM 1624 N N . HIS A 1 201 ? 26.437 -9.067 24.033 1.00 43.25 201 HIS A N 1
ATOM 1625 C CA . HIS A 1 201 ? 26.909 -8.650 22.709 1.00 43.25 201 HIS A CA 1
ATOM 1626 C C . HIS A 1 201 ? 25.909 -7.718 21.989 1.00 43.25 201 HIS A C 1
ATOM 1628 O O . HIS A 1 201 ? 26.310 -6.730 21.363 1.00 43.25 201 HIS A O 1
ATOM 1634 N N . ALA A 1 202 ? 24.600 -7.971 22.130 1.00 46.53 202 ALA A N 1
ATOM 1635 C CA . ALA A 1 202 ? 23.545 -7.067 21.656 1.00 46.53 202 ALA A CA 1
ATOM 1636 C C . ALA A 1 202 ? 23.540 -5.732 22.433 1.00 46.53 202 ALA A C 1
ATOM 1638 O O . ALA A 1 202 ? 23.467 -4.651 21.838 1.00 46.53 202 ALA A O 1
ATOM 1639 N N . ARG A 1 203 ? 23.720 -5.798 23.759 1.00 47.53 203 ARG A N 1
ATOM 1640 C CA . ARG A 1 203 ? 23.777 -4.649 24.679 1.00 47.53 203 ARG A CA 1
ATOM 1641 C C . ARG A 1 203 ? 24.981 -3.738 24.420 1.00 47.53 203 ARG A C 1
ATOM 1643 O O . ARG A 1 203 ? 24.855 -2.514 24.530 1.00 47.53 203 ARG A O 1
ATOM 1650 N N . GLU A 1 204 ? 26.123 -4.299 24.024 1.00 50.69 204 GLU A N 1
ATOM 1651 C CA . GLU A 1 204 ? 27.326 -3.535 23.677 1.00 50.69 204 GLU A CA 1
ATOM 1652 C C . GLU A 1 204 ? 27.213 -2.864 22.296 1.00 50.69 204 GLU A C 1
ATOM 1654 O O . GLU A 1 204 ? 27.540 -1.678 22.155 1.00 50.69 204 GLU A O 1
ATOM 1659 N N . LYS A 1 205 ? 26.636 -3.562 21.302 1.00 52.41 205 LYS A N 1
ATOM 1660 C CA . LYS A 1 205 ? 26.336 -2.991 19.974 1.00 52.41 205 LYS A CA 1
ATOM 1661 C C . LYS A 1 205 ? 25.308 -1.855 20.043 1.00 52.41 205 LYS A C 1
ATOM 1663 O O . LYS A 1 205 ? 25.451 -0.871 19.317 1.00 52.41 205 LYS A O 1
ATOM 1668 N N . MET A 1 206 ? 24.322 -1.941 20.943 1.00 49.28 206 MET A N 1
ATOM 1669 C CA . MET A 1 206 ? 23.313 -0.889 21.139 1.00 49.28 206 MET A CA 1
ATOM 1670 C C . MET A 1 206 ? 23.787 0.279 22.027 1.00 49.28 206 MET A C 1
ATOM 1672 O O . MET A 1 206 ? 23.412 1.427 21.773 1.00 49.28 206 MET A O 1
ATOM 1676 N N . SER A 1 207 ? 24.634 0.047 23.041 1.00 46.69 207 SER A N 1
ATOM 1677 C CA . SER A 1 207 ? 25.117 1.117 23.939 1.00 46.69 207 SER A CA 1
ATOM 1678 C C . SER A 1 207 ? 26.110 2.081 23.282 1.00 46.69 207 SER A C 1
ATOM 1680 O O . SER A 1 207 ? 26.060 3.281 23.561 1.00 46.69 207 SER A O 1
ATOM 1682 N N . ARG A 1 208 ? 26.965 1.614 22.358 1.00 44.69 208 ARG A N 1
ATOM 1683 C CA . ARG A 1 208 ? 28.002 2.458 21.724 1.00 44.69 208 ARG A CA 1
ATOM 1684 C C . ARG A 1 208 ? 27.460 3.553 20.789 1.00 44.69 208 ARG A C 1
ATOM 1686 O O . ARG A 1 208 ? 28.220 4.429 20.393 1.00 44.69 208 ARG A O 1
ATOM 1693 N N . ARG A 1 209 ? 26.156 3.578 20.479 1.00 50.66 209 ARG A N 1
ATOM 1694 C CA . ARG A 1 209 ? 25.538 4.619 19.625 1.00 50.66 209 ARG A CA 1
ATOM 1695 C C . ARG A 1 209 ? 24.565 5.564 20.319 1.00 50.66 209 ARG A C 1
ATOM 1697 O O . ARG A 1 209 ? 24.141 6.539 19.703 1.00 50.66 209 ARG A O 1
ATOM 1704 N N . ARG A 1 210 ? 24.272 5.369 21.611 1.00 46.34 210 ARG A N 1
ATOM 1705 C CA . ARG A 1 210 ? 23.409 6.296 22.370 1.00 46.34 210 ARG A CA 1
ATOM 1706 C C . ARG A 1 210 ? 24.012 7.701 22.538 1.00 46.34 210 ARG A C 1
ATOM 1708 O O . ARG A 1 210 ? 23.258 8.630 22.800 1.00 46.34 210 ARG A O 1
ATOM 1715 N N . ARG A 1 211 ? 25.328 7.884 22.348 1.00 42.12 211 ARG A N 1
ATOM 1716 C CA . ARG A 1 211 ? 26.007 9.188 22.510 1.00 42.12 211 ARG A CA 1
ATOM 1717 C C . ARG A 1 211 ? 25.992 10.099 21.275 1.00 42.12 211 ARG A C 1
ATOM 1719 O O . ARG A 1 211 ? 26.309 11.268 21.423 1.00 42.12 211 ARG A O 1
ATOM 1726 N N . LEU A 1 212 ? 25.596 9.612 20.094 1.00 42.75 212 LEU A N 1
ATOM 1727 C CA . LEU A 1 212 ? 25.609 10.417 18.857 1.00 42.75 212 LEU A CA 1
ATOM 1728 C C . LEU A 1 212 ? 24.236 10.983 18.449 1.00 42.75 212 LEU A C 1
ATOM 1730 O O . LEU A 1 212 ? 24.179 11.820 17.561 1.00 42.75 212 LEU A O 1
ATOM 1734 N N . ASN A 1 213 ? 23.140 10.584 19.108 1.00 42.19 213 ASN A N 1
ATOM 1735 C CA . ASN A 1 213 ? 21.772 10.940 18.688 1.00 42.19 213 ASN A CA 1
ATOM 1736 C C . ASN A 1 213 ? 20.972 11.770 19.712 1.00 42.19 213 ASN A C 1
ATOM 1738 O O . ASN A 1 213 ? 19.746 11.837 19.640 1.00 42.19 213 ASN A O 1
ATOM 1742 N N . SER A 1 214 ? 21.637 12.416 20.675 1.00 40.28 214 SER A N 1
ATOM 1743 C CA . SER A 1 214 ? 20.978 13.359 21.598 1.00 40.28 214 SER A CA 1
ATOM 1744 C C . SER A 1 214 ? 20.533 14.655 20.906 1.00 40.28 214 SER A C 1
ATOM 1746 O O . SER A 1 214 ? 19.550 15.252 21.334 1.00 40.28 214 SER A O 1
ATOM 1748 N N . SER A 1 215 ? 21.206 15.045 19.817 1.00 39.75 215 SER A N 1
ATOM 1749 C CA . SER A 1 215 ? 20.836 16.191 18.972 1.00 39.75 215 SER A CA 1
ATOM 1750 C C . SER A 1 215 ? 19.569 15.912 18.144 1.00 39.75 215 SER A C 1
ATOM 1752 O O . SER A 1 215 ? 18.624 16.696 18.170 1.00 39.75 215 SER A O 1
ATOM 1754 N N . LEU A 1 216 ? 19.471 14.727 17.524 1.00 41.72 216 LEU A N 1
ATOM 1755 C CA . LEU A 1 216 ? 18.344 14.360 16.651 1.00 41.72 216 LEU A CA 1
ATOM 1756 C C . LEU A 1 216 ? 17.035 14.065 17.408 1.00 41.72 216 LEU A C 1
ATOM 1758 O O . LEU A 1 216 ? 15.949 14.144 16.836 1.00 41.72 216 LEU A O 1
ATOM 1762 N N . ARG A 1 217 ? 17.128 13.762 18.713 1.00 40.00 217 ARG A N 1
ATOM 1763 C CA . ARG A 1 217 ? 15.966 13.551 19.592 1.00 40.00 217 ARG A CA 1
ATOM 1764 C C . ARG A 1 217 ? 15.121 14.802 19.801 1.00 40.00 217 ARG A C 1
ATOM 1766 O O . ARG A 1 217 ? 13.955 14.638 20.109 1.00 40.00 217 ARG A O 1
ATOM 1773 N N . ARG A 1 218 ? 15.663 16.018 19.656 1.00 38.47 218 ARG A N 1
ATOM 1774 C CA . ARG A 1 218 ? 14.857 17.245 19.815 1.00 38.47 218 ARG A CA 1
ATOM 1775 C C . ARG A 1 218 ? 14.014 17.565 18.580 1.00 38.47 218 ARG A C 1
ATOM 1777 O O . ARG A 1 218 ? 12.989 18.212 18.719 1.00 38.47 218 ARG A O 1
ATOM 1784 N N . SER A 1 219 ? 14.409 17.079 17.404 1.00 36.31 219 SER A N 1
ATOM 1785 C CA . SER A 1 219 ? 13.735 17.388 16.135 1.00 36.31 219 SER A CA 1
ATOM 1786 C C . SER A 1 219 ? 12.625 16.404 15.757 1.00 36.31 219 SER A C 1
ATOM 1788 O O . SER A 1 219 ? 11.845 16.703 14.870 1.00 36.31 219 SER A O 1
ATOM 1790 N N . THR A 1 220 ? 12.551 15.224 16.387 1.00 37.44 220 THR A N 1
ATOM 1791 C CA . THR A 1 220 ? 11.519 14.207 16.079 1.00 37.44 220 THR A CA 1
ATOM 1792 C C . THR A 1 220 ? 10.398 14.130 17.109 1.00 37.44 220 THR A C 1
ATOM 1794 O O . THR A 1 220 ? 9.329 13.615 16.791 1.00 37.44 220 THR A O 1
ATOM 1797 N N . THR A 1 221 ? 10.581 14.673 18.319 1.00 37.88 221 THR A N 1
ATOM 1798 C CA . THR A 1 221 ? 9.462 14.838 19.263 1.00 37.88 221 THR A CA 1
ATOM 1799 C C . THR A 1 221 ? 8.420 15.826 18.729 1.00 37.88 221 THR A C 1
ATOM 1801 O O . THR A 1 221 ? 7.235 15.659 19.000 1.00 37.88 221 THR A O 1
ATOM 1804 N N . SER A 1 222 ? 8.819 16.745 17.838 1.00 40.78 222 SER A N 1
ATOM 1805 C CA . SER A 1 222 ? 7.905 17.682 17.176 1.00 40.78 222 SER A CA 1
ATOM 1806 C C . SER A 1 222 ? 6.931 17.035 16.184 1.00 40.78 222 SER A C 1
ATOM 1808 O O . SER A 1 222 ? 6.044 17.728 15.711 1.00 40.78 222 SER A O 1
ATOM 1810 N N . PHE A 1 223 ? 7.068 15.742 15.850 1.00 37.59 223 PHE A N 1
ATOM 1811 C CA . PHE A 1 223 ? 6.156 15.077 14.907 1.00 37.59 223 PHE A CA 1
ATOM 1812 C C . PHE A 1 223 ? 4.804 14.692 15.536 1.00 37.59 223 PHE A C 1
ATOM 1814 O O . PHE A 1 223 ? 3.824 14.563 14.820 1.00 37.59 223 PHE A O 1
ATOM 1821 N N . CYS A 1 224 ? 4.709 14.533 16.866 1.00 40.56 224 CYS A N 1
ATOM 1822 C CA . CYS A 1 224 ? 3.405 14.357 17.532 1.00 40.56 224 CYS A CA 1
ATOM 1823 C C . CYS A 1 224 ? 3.123 15.419 18.629 1.00 40.56 224 CYS A C 1
ATOM 1825 O O . CYS A 1 224 ? 2.124 15.267 19.325 1.00 40.56 224 CYS A O 1
ATOM 1827 N N . GLU A 1 225 ? 3.981 16.428 18.854 1.00 38.47 225 GLU A N 1
ATOM 1828 C CA . GLU A 1 225 ? 3.802 17.450 19.918 1.00 38.47 225 GLU A CA 1
ATOM 1829 C C . GLU A 1 225 ? 3.121 18.753 19.444 1.00 38.47 225 GLU A C 1
ATOM 1831 O O . GLU A 1 225 ? 2.832 19.619 20.263 1.00 38.47 225 GLU A O 1
ATOM 1836 N N . THR A 1 226 ? 2.833 18.921 18.150 1.00 38.06 226 THR A N 1
ATOM 1837 C CA . THR A 1 226 ? 2.330 20.191 17.581 1.00 38.06 226 THR A CA 1
ATOM 1838 C C . THR A 1 226 ? 0.803 20.343 17.484 1.00 38.06 226 THR A C 1
ATOM 1840 O O . THR A 1 226 ? 0.349 21.336 16.925 1.00 38.06 226 THR A O 1
ATOM 1843 N N . GLU A 1 227 ? -0.012 19.447 18.052 1.00 37.81 227 GLU A N 1
ATOM 1844 C CA . GLU A 1 227 ? -1.492 19.549 18.007 1.00 37.81 227 GLU A CA 1
ATOM 1845 C C . GLU A 1 227 ? -2.156 20.021 19.325 1.00 37.81 227 GLU A C 1
ATOM 1847 O O . GLU A 1 227 ? -3.312 19.695 19.560 1.00 37.81 227 GLU A O 1
ATOM 1852 N N . ASP A 1 228 ? -1.485 20.823 20.165 1.00 34.75 228 ASP A N 1
ATOM 1853 C CA . ASP A 1 228 ? -2.125 21.443 21.354 1.00 34.75 228 ASP A CA 1
ATOM 1854 C C . ASP A 1 228 ? -2.208 22.983 21.322 1.00 34.75 228 ASP A C 1
ATOM 1856 O O . ASP A 1 228 ? -2.695 23.609 22.265 1.00 34.75 228 ASP A O 1
ATOM 1860 N N . SER A 1 229 ? -1.814 23.640 20.230 1.00 30.38 229 SER A N 1
ATOM 1861 C CA . SER A 1 229 ? -2.040 25.080 20.073 1.00 30.38 229 SER A CA 1
ATOM 1862 C C . SER A 1 229 ? -2.465 25.428 18.653 1.00 30.38 229 SER A C 1
ATOM 1864 O O . SER A 1 229 ? -1.794 25.135 17.666 1.00 30.38 229 SER A O 1
ATOM 1866 N N . GLY A 1 230 ? -3.655 26.020 18.566 1.00 35.00 230 GLY A N 1
ATOM 1867 C CA . GLY A 1 230 ? -4.294 26.372 17.314 1.00 35.00 230 GLY A CA 1
ATOM 1868 C C . GLY A 1 230 ? -3.528 27.402 16.488 1.00 35.00 230 GLY A C 1
ATOM 1869 O O . GLY A 1 230 ? -2.723 28.185 16.989 1.00 35.00 230 GLY A O 1
ATOM 1870 N N . ASN A 1 231 ? -3.946 27.437 15.223 1.00 31.66 231 ASN A N 1
ATOM 1871 C CA . ASN A 1 231 ? -3.663 28.433 14.196 1.00 31.66 231 ASN A CA 1
ATOM 1872 C C . ASN A 1 231 ? -2.369 28.218 13.391 1.00 31.66 231 ASN A C 1
ATOM 1874 O O . ASN A 1 231 ? -1.313 28.753 13.711 1.00 31.66 231 ASN A O 1
ATOM 1878 N N . TRP A 1 232 ? -2.508 27.531 12.253 1.00 28.56 232 TRP A N 1
ATOM 1879 C CA . TRP A 1 232 ? -1.560 27.626 11.143 1.00 28.56 232 TRP A CA 1
ATOM 1880 C C . TRP A 1 232 ? -2.299 28.064 9.879 1.00 28.56 232 TRP A C 1
ATOM 1882 O O . TRP A 1 232 ? -2.841 27.255 9.130 1.00 28.56 232 TRP A O 1
ATOM 1892 N N . ASN A 1 233 ? -2.297 29.377 9.643 1.00 28.14 233 ASN A N 1
ATOM 1893 C CA . ASN A 1 233 ? -2.419 29.931 8.300 1.00 28.14 233 ASN A CA 1
ATOM 1894 C C . ASN A 1 233 ? -1.125 29.584 7.551 1.00 28.14 233 ASN A C 1
ATOM 1896 O O . ASN A 1 233 ? -0.112 30.264 7.705 1.00 28.14 233 ASN A O 1
ATOM 1900 N N . LEU A 1 234 ? -1.154 28.521 6.749 1.00 29.86 234 LEU A N 1
ATOM 1901 C CA . LEU A 1 234 ? -0.139 28.259 5.733 1.00 29.86 234 LEU A CA 1
ATOM 1902 C C . LEU A 1 234 ? -0.808 28.379 4.368 1.00 29.86 234 LEU A C 1
ATOM 1904 O O . LEU A 1 234 ? -1.491 27.484 3.876 1.00 29.86 234 LEU A O 1
ATOM 1908 N N . ASN A 1 235 ? -0.641 29.575 3.815 1.00 24.03 235 ASN A N 1
ATOM 1909 C CA . ASN A 1 235 ? -1.090 29.988 2.503 1.00 24.03 235 ASN A CA 1
ATOM 1910 C C . ASN A 1 235 ? -0.259 29.236 1.449 1.00 24.03 235 ASN A C 1
ATOM 1912 O O . ASN A 1 235 ? 0.821 29.682 1.068 1.00 24.03 235 ASN A O 1
ATOM 1916 N N . TRP A 1 236 ? -0.734 28.073 1.005 1.00 24.88 236 TRP A N 1
ATOM 1917 C CA . TRP A 1 236 ? -0.241 27.464 -0.226 1.00 24.88 236 TRP A CA 1
ATOM 1918 C C . TRP A 1 236 ? -0.911 28.185 -1.387 1.00 24.88 236 TRP A C 1
ATOM 1920 O O . TRP A 1 236 ? -2.061 27.914 -1.737 1.00 24.88 236 TRP A O 1
ATOM 1930 N N . SER A 1 237 ? -0.201 29.166 -1.938 1.00 25.89 237 SER A N 1
ATOM 1931 C CA . SER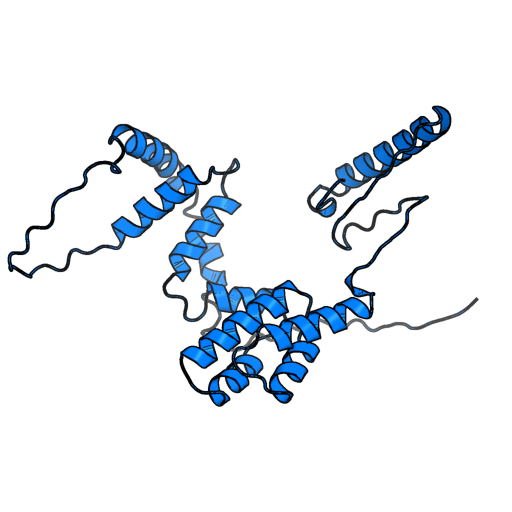 A 1 237 ? -0.592 29.888 -3.140 1.00 25.89 237 SER A CA 1
ATOM 1932 C C . SER A 1 237 ? -0.967 28.891 -4.236 1.00 25.89 237 SER A C 1
ATOM 1934 O O . SER A 1 237 ? -0.109 28.201 -4.787 1.00 25.89 237 SER A O 1
ATOM 1936 N N . ARG A 1 238 ? -2.260 28.837 -4.570 1.00 26.31 238 ARG A N 1
ATOM 1937 C CA . ARG A 1 238 ? -2.731 28.341 -5.865 1.00 26.31 238 ARG A CA 1
ATOM 1938 C C . ARG A 1 238 ? -1.973 29.096 -6.951 1.00 26.31 238 ARG A C 1
ATOM 1940 O O . ARG A 1 238 ? -2.030 30.324 -6.977 1.00 26.31 238 ARG A O 1
ATOM 1947 N N . THR A 1 239 ? -1.341 28.381 -7.871 1.00 30.05 239 THR A N 1
ATOM 1948 C CA . THR A 1 239 ? -1.160 28.909 -9.225 1.00 30.05 239 THR A CA 1
ATOM 1949 C C . THR A 1 239 ? -2.171 28.220 -10.141 1.00 30.05 239 THR A C 1
ATOM 1951 O O . THR A 1 239 ? -2.429 27.026 -9.959 1.00 30.05 239 THR A O 1
ATOM 1954 N N . PRO A 1 240 ? -2.854 28.964 -11.028 1.00 28.69 240 PRO A N 1
ATOM 1955 C CA . PRO A 1 240 ? -3.983 28.447 -11.781 1.00 28.69 240 PRO A CA 1
ATOM 1956 C C . PRO A 1 240 ? -3.521 27.643 -12.994 1.00 28.69 240 PRO A C 1
ATOM 1958 O O . PRO A 1 240 ? -2.508 27.939 -13.618 1.00 28.69 240 PRO A O 1
ATOM 1961 N N . SER A 1 241 ? -4.360 26.678 -13.345 1.00 29.67 241 SER A N 1
ATOM 1962 C CA . SER A 1 241 ? -4.534 26.146 -14.690 1.00 29.67 241 SER A CA 1
ATOM 1963 C C . SER A 1 241 ? -4.484 27.234 -15.770 1.00 29.67 241 SER A C 1
ATOM 1965 O O . SER A 1 241 ? -5.296 28.160 -15.730 1.00 29.67 241 SER A O 1
ATOM 1967 N N . GLU A 1 242 ? -3.654 27.042 -16.791 1.00 27.23 242 GLU A N 1
ATOM 1968 C CA . GLU A 1 242 ? -3.940 27.546 -18.133 1.00 27.23 242 GLU A CA 1
ATOM 1969 C C . GLU A 1 242 ? -4.316 26.364 -19.027 1.00 27.23 242 GLU A C 1
ATOM 1971 O O . GLU A 1 242 ? -3.585 25.385 -19.177 1.00 27.23 242 GLU A O 1
ATOM 1976 N N . GLN A 1 243 ? -5.537 26.451 -19.544 1.00 30.50 243 GLN A N 1
ATOM 1977 C CA . GLN A 1 243 ? -6.108 25.575 -20.549 1.00 30.50 243 GLN A CA 1
ATOM 1978 C C . GLN A 1 243 ? -5.561 25.947 -21.935 1.00 30.50 243 GLN A C 1
ATOM 1980 O O . GLN A 1 243 ? -5.417 27.125 -22.233 1.00 30.50 243 GLN A O 1
ATOM 1985 N N . ALA A 1 244 ? -5.391 24.915 -22.768 1.00 26.95 244 ALA A N 1
ATOM 1986 C CA . ALA A 1 244 ? -5.645 24.856 -24.214 1.00 26.95 244 ALA A CA 1
ATOM 1987 C C . ALA A 1 244 ? -4.985 25.876 -25.169 1.00 26.95 244 ALA A C 1
ATOM 1989 O O . ALA A 1 244 ? -5.197 27.075 -25.066 1.00 26.95 244 ALA A O 1
ATOM 1990 N N . THR A 1 245 ? -4.380 25.367 -26.253 1.00 26.38 245 THR A N 1
ATOM 1991 C CA . THR A 1 245 ? -4.827 25.620 -27.644 1.00 26.38 245 THR A CA 1
ATOM 1992 C C . THR A 1 245 ? -4.252 24.546 -28.583 1.00 26.38 245 THR A C 1
ATOM 1994 O O . THR A 1 245 ? -3.114 24.113 -28.430 1.00 26.38 245 THR A O 1
ATOM 1997 N N . ALA A 1 246 ? -5.102 24.109 -29.515 1.00 26.97 246 ALA A N 1
ATOM 1998 C CA . ALA A 1 246 ? -4.869 23.208 -30.643 1.00 26.97 246 ALA A CA 1
ATOM 1999 C C . ALA A 1 246 ? -3.665 23.592 -31.531 1.00 26.97 246 ALA A C 1
ATOM 2001 O O . ALA A 1 246 ? -3.355 24.776 -31.638 1.00 26.97 246 ALA A O 1
ATOM 2002 N N . ILE A 1 247 ? -3.010 22.615 -32.177 1.00 34.25 247 ILE A N 1
ATOM 2003 C CA . ILE A 1 247 ? -3.239 22.090 -33.549 1.00 34.25 247 ILE A CA 1
ATOM 2004 C C . ILE A 1 247 ? -2.720 20.645 -33.565 1.00 34.25 247 ILE A C 1
ATOM 2006 O O . ILE A 1 247 ? -1.664 20.404 -32.937 1.00 34.25 247 ILE A O 1
#

=== Feature glossary ===
Key to the feature types in this record:

Secondary structure (8-state, DSSP). Secondary structure is the local, repeating backbone conformation. DSSP classifies it into eight states by reading the hydrogen-bond network: three helix types (H, G, I), two β types (E, B), two non-regular types (T, S), and unstructured coil (-).

Backbone torsions (φ/ψ). Backbone dihedral angles. Every residue except chain termini has a φ (preceding-C → N → Cα → C) and a ψ (N → Cα → C → next-N). They are reported in degrees following the IUPAC sign convention. Secondary structure is essentially a statement about which (φ, ψ) basin each residue occupies.

Predicted aligned error. Predicted Aligned Error (PAE) is an AlphaFold confidence matrix: entry (i, j) is the expected error in the position of residue j, in ångströms, when the prediction is superimposed on the true structure at residue i. Low PAE within a block of residues means that block is internally rigid and well-predicted; high PAE between two blocks means their relative placement is uncertain even if each block individually is confident.

B-factor. B-factor (Debye–Waller factor) reflects atomic displacement in the crystal lattice. It is an experimental observable (units Å²), not a prediction; low values mean the atom is pinned down, high values mean it moves or is heterogeneous across the crystal.

Secondary structure (3-state, P-SEA). Three-state secondary structure (P-SEA) collapses the eight DSSP classes into helix (a), strand (b), and coil (c). P-SEA assigns these from Cα geometry alone — distances and angles — without requiring backbone oxygens, so it works on any Cα trace.

Sequence. Primary structure: the covalent order of the twenty standard amino acids along the backbone. Two proteins with the same sequence will (almost always) fold to the same structure; two with 30% identity often share a fold but not the details.

pLDDT. pLDDT is the predicted lDDT-Cα score: AlphaFold's confidence that the local environment of each residue (all inter-atomic distances within 15 Å) is correctly placed. It is a per-residue number between 0 and 100, with higher meaning more reliable.

InterPro / GO / CATH / organism. Functional annotations link the protein to curated databases. InterPro entries identify conserved domains and families by matching the sequence against member-database signatures (Pfam, PROSITE, CDD, …). Gene Ontology (GO) terms describe molecular function, biological process, and cellular component in a controlled vocabulary. CATH places the structure in a hierarchical fold classification (Class/Architecture/Topology/Homologous-superfamily). The organism is the source species.

Contact-map, Ramachandran, and PAE plots. Three diagnostic plots accompany the record. The Cα contact map visualizes the tertiary structure as a 2D adjacency matrix (8 Å cutoff, sequence-local contacts suppressed). The Ramachandran plot shows the distribution of backbone (φ, ψ) torsions, with points in the α and β basins reflecting secondary structure content. The PAE plot shows AlphaFold's inter-residue confidence as a color matrix.

mmCIF coordinates. The mmCIF table is the protein's shape written out atom by atom. For each backbone N, Cα, C, and carbonyl O, it records an (x, y, z) coordinate triple in Å plus the residue type, chain letter, and residue number.

Radius of gyration, Cα contacts, bounding box. Three whole-structure scalars: the radius of gyration (RMS distance of Cα from centroid, in Å), the count of Cα–Cα contacts (pairs closer than 8 Å and separated by more than four residues in sequence — i.e. tertiary, not local, contacts), and the bounding-box dimensions. Together they distinguish compact globular folds from extended fibres or disordered chains.

Foldseek 3Di. The Foldseek 3Di string encodes local tertiary geometry as a 20-letter alphabet — one character per residue — derived from the relative positions of nearby Cα atoms. Unlike the amino-acid sequence, 3Di is a direct function of the 3D structure, so two proteins with the same fold have similar 3Di strings even at low sequence identity.

Rendered structure images. Six rendered views show the 3D structure from the faces of a cube — i.e. along ±x, ±y, ±z. Rendering representation is drawn randomly per protein from cartoon (secondary-structure ribbons), sticks (backbone bonds), or molecular surface; coloring is either N→C rainbow (blue at the N-terminus through red at the C-terminus) or one color per chain.

Nearest PDB structures. The Foldseek neighbor list gives the closest experimentally determined structures in the PDB, ranked by structural alignment. TM-score near 1 means near-identical fold; near 0.3 means only rough topology match. This is how one finds what a novel AlphaFold prediction most resembles in the solved-structure universe.

Solvent-accessible surface area. SASA measures how much of the protein is reachable by solvent. It is computed by rolling a water-sized probe over the atomic surface and summing the exposed area (Å²). Per-residue SASA distinguishes core (buried, low SASA) from surface (exposed, high SASA) residues; total SASA is a whole-molecule size measure.